Protein AF-A0A7C5ISY0-F1 (afdb_monomer_lite)

Secondary structure (DSSP, 8-state):
-PPPHHHHHHHHHHHSS-GGG--HHHHHHHHHHHHHHH-GGGTTT-S-HHHHHHHHHHHHHHHHHHHHHHHHHHHHHHHTTS---S-------B-EEEEEEEEEES-TTHHHHHHT-SSSEE-TT-EEEPTTSS-EEEE-S-EES---S--EEEEEEEEE-TTS-HHHHHHHHHHHHTTT-SEEEETTEEE-S-HHHHHHHHHHHHB-------

Structure (mmCIF, N/CA/C/O backbone):
data_AF-A0A7C5ISY0-F1
#
_entry.id   AF-A0A7C5ISY0-F1
#
loop_
_atom_site.group_PDB
_atom_site.id
_atom_site.type_symbol
_atom_site.label_atom_id
_atom_site.label_alt_id
_atom_site.label_comp_id
_atom_site.label_asym_id
_atom_site.label_entity_id
_atom_site.label_seq_id
_atom_site.pdbx_PDB_ins_code
_atom_site.Cartn_x
_atom_site.Cartn_y
_atom_site.Cartn_z
_atom_site.occupancy
_atom_site.B_iso_or_equiv
_atom_site.auth_seq_id
_atom_site.auth_comp_id
_atom_site.auth_asym_id
_atom_site.auth_atom_id
_atom_site.pdbx_PDB_model_num
ATOM 1 N N . MET A 1 1 ? 14.241 12.377 8.060 1.00 51.53 1 MET A N 1
ATOM 2 C CA . MET A 1 1 ? 14.014 12.706 9.479 1.00 51.53 1 MET A CA 1
ATOM 3 C C . MET A 1 1 ? 14.655 11.592 10.257 1.00 51.53 1 MET A C 1
ATOM 5 O O . MET A 1 1 ? 14.235 10.454 10.084 1.00 51.53 1 MET A O 1
ATOM 9 N N . ASP A 1 2 ? 15.687 11.911 11.021 1.00 67.75 2 ASP A N 1
ATOM 10 C CA . ASP A 1 2 ? 16.465 10.899 11.724 1.00 67.75 2 ASP A CA 1
ATOM 11 C C . ASP A 1 2 ? 15.819 10.604 13.081 1.00 67.75 2 ASP A C 1
ATOM 13 O O . ASP A 1 2 ? 15.299 11.508 13.740 1.00 67.75 2 ASP A O 1
ATOM 17 N N . ILE A 1 3 ? 15.806 9.327 13.463 1.00 78.19 3 ILE A N 1
ATOM 18 C CA . ILE A 1 3 ? 15.352 8.877 14.782 1.00 78.19 3 ILE A CA 1
ATOM 19 C C . ILE A 1 3 ? 16.440 9.228 15.801 1.00 78.19 3 ILE A C 1
ATOM 21 O O . ILE A 1 3 ? 17.604 8.863 15.617 1.00 78.19 3 ILE A O 1
ATOM 25 N N . ASN A 1 4 ? 16.073 9.920 16.880 1.00 83.88 4 ASN A N 1
ATOM 26 C CA . ASN A 1 4 ? 17.013 10.271 17.948 1.00 83.88 4 ASN A CA 1
ATOM 27 C C . ASN A 1 4 ? 17.174 9.125 18.979 1.00 83.88 4 ASN A C 1
ATOM 29 O O . ASN A 1 4 ? 16.451 8.133 18.943 1.00 83.88 4 ASN A O 1
ATOM 33 N N . LYS A 1 5 ? 18.128 9.234 19.917 1.00 82.31 5 LYS A N 1
ATOM 34 C CA . LYS A 1 5 ? 18.404 8.165 20.903 1.00 82.31 5 LYS A CA 1
ATOM 35 C C . LYS A 1 5 ? 17.215 7.841 21.817 1.00 82.31 5 LYS A C 1
ATOM 37 O O . LYS A 1 5 ? 16.993 6.670 22.102 1.00 82.31 5 LYS A O 1
ATOM 42 N N . GLU A 1 6 ? 16.467 8.854 22.240 1.00 82.75 6 GLU A N 1
ATOM 43 C CA . GLU A 1 6 ? 15.286 8.685 23.098 1.00 82.75 6 GLU A CA 1
ATOM 44 C C . GLU A 1 6 ? 14.179 7.924 22.357 1.00 82.75 6 GLU A C 1
ATOM 46 O O . GLU A 1 6 ? 13.558 7.020 22.904 1.00 82.75 6 GLU A O 1
ATOM 51 N N . GLU A 1 7 ? 14.004 8.209 21.069 1.00 81.38 7 GLU A N 1
ATOM 52 C CA . GLU A 1 7 ? 13.053 7.532 20.192 1.00 81.38 7 GLU A CA 1
ATOM 53 C C . GLU A 1 7 ? 13.456 6.078 19.905 1.00 81.38 7 GLU A C 1
ATOM 55 O O . GLU A 1 7 ? 12.586 5.219 19.803 1.00 81.38 7 GLU A O 1
ATOM 60 N N . ILE A 1 8 ? 14.755 5.757 19.816 1.00 81.81 8 ILE A N 1
ATOM 61 C CA . ILE A 1 8 ? 15.224 4.358 19.700 1.00 81.81 8 ILE A CA 1
ATOM 62 C C . ILE A 1 8 ? 14.843 3.557 20.947 1.00 81.81 8 ILE A C 1
ATOM 64 O O . ILE A 1 8 ? 14.421 2.402 20.842 1.00 81.81 8 ILE A O 1
ATOM 68 N N . GLU A 1 9 ? 15.012 4.154 22.123 1.00 83.81 9 GLU A N 1
ATOM 69 C CA . GLU A 1 9 ? 14.665 3.522 23.392 1.00 83.81 9 GLU A CA 1
ATOM 70 C C . GLU A 1 9 ? 13.147 3.365 23.527 1.00 83.81 9 GLU A C 1
ATOM 72 O O . GLU A 1 9 ? 12.671 2.280 23.859 1.00 83.81 9 GLU A O 1
ATOM 77 N N . GLU A 1 10 ? 12.384 4.379 23.118 1.00 83.31 10 GLU A N 1
ATOM 78 C CA . GLU A 1 10 ? 10.924 4.323 23.067 1.00 83.31 10 GLU A CA 1
ATOM 79 C C . GLU A 1 10 ? 10.412 3.246 22.090 1.00 83.31 10 GLU A C 1
ATOM 81 O O . GLU A 1 10 ? 9.453 2.532 22.393 1.00 83.31 10 GLU A O 1
ATOM 86 N N . VAL A 1 11 ? 11.086 3.036 20.949 1.00 82.88 11 VAL A N 1
ATOM 87 C CA . VAL A 1 11 ? 10.790 1.905 20.053 1.00 82.88 11 VAL A CA 1
ATOM 88 C C . VAL A 1 11 ? 11.034 0.572 20.764 1.00 82.88 11 VAL A C 1
ATOM 90 O O . VAL A 1 11 ? 10.202 -0.332 20.676 1.00 82.88 11 VAL A O 1
ATOM 93 N N . ARG A 1 12 ? 12.139 0.433 21.505 1.00 84.81 12 ARG A N 1
ATOM 94 C CA . ARG A 1 12 ? 12.422 -0.797 22.260 1.00 84.81 12 ARG A CA 1
ATOM 95 C C . ARG A 1 12 ? 11.343 -1.075 23.303 1.00 84.81 12 ARG A C 1
ATOM 97 O O . ARG A 1 12 ? 10.926 -2.221 23.443 1.00 84.81 12 ARG A O 1
ATOM 104 N N . GLU A 1 13 ? 10.885 -0.050 24.013 1.00 84.88 13 GLU A N 1
ATOM 105 C CA . GLU A 1 13 ? 9.853 -0.181 25.044 1.00 84.88 13 GLU A CA 1
ATOM 106 C C . GLU A 1 13 ? 8.476 -0.522 24.469 1.00 84.88 13 GLU A C 1
ATOM 108 O O . GLU A 1 13 ? 7.783 -1.398 24.989 1.00 84.88 13 GLU A O 1
ATOM 113 N N . LEU A 1 14 ? 8.071 0.150 23.390 1.00 81.88 14 LEU A N 1
ATOM 114 C CA . LEU A 1 14 ? 6.744 -0.029 22.803 1.00 81.88 14 LEU A CA 1
ATOM 115 C C . LEU A 1 14 ? 6.639 -1.314 21.980 1.00 81.88 14 LEU A C 1
ATOM 117 O O . LEU A 1 14 ? 5.626 -2.010 22.058 1.00 81.88 14 LEU A O 1
ATOM 121 N N . PHE A 1 15 ? 7.674 -1.634 21.204 1.00 79.69 15 PHE A N 1
ATOM 122 C CA . PHE A 1 15 ? 7.674 -2.744 20.248 1.00 79.69 15 PHE A CA 1
ATOM 123 C C . PHE A 1 15 ? 8.430 -3.977 20.770 1.00 79.69 15 PHE A C 1
ATOM 125 O O . PHE A 1 15 ? 8.430 -5.020 20.123 1.00 79.69 15 PHE A O 1
ATOM 132 N N . GLY A 1 16 ? 9.055 -3.893 21.950 1.00 79.25 16 GLY A N 1
ATOM 133 C CA . GLY A 1 16 ? 9.688 -5.023 22.641 1.00 79.25 16 GLY A CA 1
ATOM 134 C C . GLY A 1 16 ? 11.005 -5.505 22.025 1.00 79.25 16 GLY A C 1
ATOM 135 O O . GLY A 1 16 ? 11.539 -6.532 22.442 1.00 79.25 16 GLY A O 1
ATOM 136 N N . LYS A 1 17 ? 11.534 -4.791 21.027 1.00 81.38 17 LYS A N 1
ATOM 137 C CA . LYS A 1 17 ? 12.746 -5.153 20.285 1.00 81.38 17 LYS A CA 1
ATOM 138 C C . LYS A 1 17 ? 13.524 -3.911 19.873 1.00 81.38 17 LYS A C 1
ATOM 140 O O . LYS A 1 17 ? 12.960 -2.854 19.616 1.00 81.38 17 LYS A O 1
ATOM 145 N N . GLU A 1 18 ? 14.842 -4.051 19.787 1.00 82.69 18 GLU A N 1
ATOM 146 C CA . GLU A 1 18 ? 15.711 -2.971 19.321 1.00 82.69 18 GLU A CA 1
ATOM 147 C C . GLU A 1 18 ? 15.458 -2.665 17.840 1.00 82.69 18 GLU A C 1
ATOM 149 O O . GLU A 1 18 ? 15.358 -3.585 17.029 1.00 82.69 18 GLU A O 1
ATOM 154 N N . LEU A 1 19 ? 15.459 -1.379 17.470 1.00 79.19 19 LEU A N 1
ATOM 155 C CA . LEU A 1 19 ? 15.223 -0.913 16.095 1.00 79.19 19 LEU A CA 1
ATOM 156 C C . LEU A 1 19 ? 16.114 -1.611 15.046 1.00 79.19 19 LEU A C 1
ATOM 158 O O . LEU A 1 19 ? 15.700 -1.820 13.910 1.00 79.19 19 LEU A O 1
ATOM 162 N N . LYS A 1 20 ? 17.344 -1.996 15.415 1.00 76.69 20 LYS A N 1
ATOM 163 C CA . LYS A 1 20 ? 18.279 -2.706 14.522 1.00 76.69 20 LYS A CA 1
ATOM 164 C C . LYS A 1 20 ? 17.881 -4.158 14.216 1.00 76.69 20 LYS A C 1
ATOM 166 O O . LYS A 1 20 ? 18.298 -4.662 13.181 1.00 76.69 20 LYS A O 1
ATOM 171 N N . ASN A 1 21 ? 17.096 -4.788 15.091 1.00 76.50 21 ASN A N 1
ATOM 172 C CA . ASN A 1 21 ? 16.664 -6.189 15.007 1.00 76.50 21 ASN A CA 1
ATOM 173 C C . ASN A 1 21 ? 15.181 -6.313 14.622 1.00 76.50 21 ASN A C 1
ATOM 175 O O . ASN A 1 21 ? 14.604 -7.395 14.705 1.00 76.50 21 ASN A O 1
ATOM 179 N N . LEU A 1 22 ? 14.556 -5.188 14.284 1.00 77.56 22 LEU A N 1
ATOM 180 C CA . LEU A 1 22 ? 13.150 -5.092 13.950 1.00 77.56 22 LEU A CA 1
ATOM 181 C C . LEU A 1 22 ? 12.995 -5.284 12.439 1.00 77.56 22 LEU A C 1
ATOM 183 O O . LEU A 1 22 ? 13.547 -4.508 11.659 1.00 77.56 22 LEU A O 1
ATOM 187 N N . ASP A 1 23 ? 12.271 -6.323 12.034 1.00 74.75 23 ASP A N 1
ATOM 188 C CA . ASP A 1 23 ? 11.895 -6.518 10.633 1.00 74.75 23 ASP A CA 1
ATOM 189 C C . ASP A 1 23 ? 10.709 -5.599 10.271 1.00 74.75 23 ASP A C 1
ATOM 191 O O . ASP A 1 23 ? 9.824 -5.425 11.113 1.00 74.75 23 ASP A O 1
ATOM 195 N N . PRO A 1 24 ? 10.635 -5.018 9.057 1.00 72.06 24 PRO A N 1
ATOM 196 C CA . PRO A 1 24 ? 9.511 -4.165 8.658 1.00 72.06 24 PRO A CA 1
ATOM 197 C C . PRO A 1 24 ? 8.140 -4.850 8.771 1.00 72.06 24 PRO A C 1
ATOM 199 O O . PRO A 1 24 ? 7.174 -4.233 9.222 1.00 72.06 24 PRO A O 1
ATOM 202 N N . THR A 1 25 ? 8.060 -6.141 8.435 1.00 70.00 25 THR A N 1
ATOM 203 C CA . THR A 1 25 ? 6.820 -6.931 8.505 1.00 70.00 25 THR A CA 1
ATOM 204 C C . THR A 1 25 ? 6.389 -7.131 9.951 1.00 70.00 25 THR A C 1
ATOM 206 O O . THR A 1 25 ? 5.219 -6.968 10.299 1.00 70.00 25 THR A O 1
ATOM 209 N N . GLU A 1 26 ? 7.348 -7.478 10.809 1.00 74.12 26 GLU A N 1
ATOM 210 C CA . GLU A 1 26 ? 7.119 -7.659 12.240 1.00 74.12 26 GLU A CA 1
ATOM 211 C C . GLU A 1 26 ? 6.757 -6.331 12.917 1.00 74.12 26 GLU A C 1
ATOM 213 O O . GLU A 1 26 ? 5.844 -6.274 13.742 1.00 74.12 26 GLU A O 1
ATOM 218 N N . PHE A 1 27 ? 7.415 -5.242 12.520 1.00 82.62 27 PHE A N 1
ATOM 219 C CA . PHE A 1 27 ? 7.111 -3.899 12.990 1.00 82.62 27 PHE A CA 1
ATOM 220 C C . PHE A 1 27 ? 5.667 -3.503 12.678 1.00 82.62 27 PHE A C 1
ATOM 222 O O . PHE A 1 27 ? 4.972 -3.024 13.571 1.00 82.62 27 PHE A O 1
ATOM 229 N N . ASP A 1 28 ? 5.181 -3.735 11.457 1.00 75.88 28 ASP A N 1
ATOM 230 C CA . ASP A 1 28 ? 3.798 -3.403 11.102 1.00 75.88 28 ASP A CA 1
ATOM 231 C C . ASP A 1 28 ? 2.776 -4.228 11.899 1.00 75.88 28 ASP A C 1
ATOM 233 O O . ASP A 1 28 ? 1.728 -3.708 12.297 1.00 75.88 28 ASP A O 1
ATOM 237 N N . GLN A 1 29 ? 3.081 -5.495 12.194 1.00 76.88 29 GLN A N 1
ATOM 238 C CA . GLN A 1 29 ? 2.240 -6.333 13.054 1.00 76.88 29 GLN A CA 1
ATOM 239 C C . GLN A 1 29 ? 2.193 -5.805 14.494 1.00 76.88 29 GLN A C 1
ATOM 241 O O . GLN A 1 29 ? 1.110 -5.681 15.075 1.00 76.88 29 GLN A O 1
ATOM 246 N N . LEU A 1 30 ? 3.350 -5.447 15.056 1.00 81.19 30 LEU A N 1
ATOM 247 C CA . LEU A 1 30 ? 3.461 -4.879 16.400 1.00 81.19 30 LEU A CA 1
ATOM 248 C C . LEU A 1 30 ? 2.797 -3.499 16.486 1.00 81.19 30 LEU A C 1
ATOM 250 O O . LEU A 1 30 ? 2.046 -3.231 17.424 1.00 81.19 30 LEU A O 1
ATOM 254 N N . HIS A 1 31 ? 2.989 -2.652 15.475 1.00 83.56 31 HIS A N 1
ATOM 255 C CA . HIS A 1 31 ? 2.343 -1.348 15.375 1.00 83.56 31 HIS A CA 1
ATOM 256 C C . HIS A 1 31 ? 0.821 -1.485 15.370 1.00 83.56 31 HIS A C 1
ATOM 258 O O . HIS A 1 31 ? 0.132 -0.818 16.139 1.00 83.56 31 HIS A O 1
ATOM 264 N N . LYS A 1 32 ? 0.286 -2.424 14.586 1.00 76.69 32 LYS A N 1
ATOM 265 C CA . LYS A 1 32 ? -1.150 -2.716 14.548 1.00 76.69 32 LYS A CA 1
ATOM 266 C C . LYS A 1 32 ? -1.686 -3.193 15.901 1.00 76.69 32 LYS A C 1
ATOM 268 O O . LYS A 1 32 ? -2.770 -2.777 16.313 1.00 76.69 32 LYS A O 1
ATOM 273 N N . ALA A 1 33 ? -0.941 -4.041 16.609 1.00 79.44 33 ALA A N 1
ATOM 274 C CA . ALA A 1 33 ? -1.318 -4.484 17.950 1.00 79.44 33 ALA A CA 1
ATOM 275 C C . ALA A 1 33 ? -1.358 -3.309 18.946 1.00 79.44 33 ALA A C 1
ATOM 277 O O . ALA A 1 33 ? -2.287 -3.209 19.753 1.00 79.44 33 ALA A O 1
ATOM 278 N N . LEU A 1 34 ? -0.400 -2.382 18.854 1.00 82.31 34 LEU A N 1
ATOM 279 C CA . LEU A 1 34 ? -0.358 -1.167 19.671 1.00 82.31 34 LEU A CA 1
ATOM 280 C C . LEU A 1 34 ? -1.491 -0.196 19.329 1.00 82.31 34 LEU A C 1
ATOM 282 O O . LEU A 1 34 ? -2.166 0.272 20.245 1.00 82.31 34 LEU A O 1
ATOM 286 N N . GLN A 1 35 ? -1.769 0.042 18.045 1.00 77.94 35 GLN A N 1
ATOM 287 C CA . GLN A 1 35 ? -2.908 0.850 17.598 1.00 77.94 35 GLN A CA 1
ATOM 288 C C . GLN A 1 35 ? -4.216 0.304 18.162 1.00 77.94 35 GLN A C 1
ATOM 290 O O . GLN A 1 35 ? -5.007 1.046 18.734 1.00 77.94 35 GLN A O 1
ATOM 295 N N . GLN A 1 36 ? -4.434 -1.010 18.073 1.00 79.19 36 GLN A N 1
ATOM 296 C CA . GLN A 1 36 ? -5.621 -1.626 18.655 1.00 79.19 36 GLN A CA 1
ATOM 297 C C . GLN A 1 36 ? -5.640 -1.512 20.178 1.00 79.19 36 GLN A C 1
ATOM 299 O O . GLN A 1 36 ? -6.715 -1.359 20.751 1.00 79.19 36 GLN A O 1
ATOM 304 N N . LYS A 1 37 ? -4.499 -1.617 20.861 1.00 80.94 37 LYS A N 1
ATOM 305 C CA . LYS A 1 37 ? -4.423 -1.515 22.325 1.00 80.94 37 LYS A CA 1
ATOM 306 C C . LYS A 1 37 ? -4.728 -0.100 22.826 1.00 80.94 37 LYS A C 1
ATOM 308 O O . LYS A 1 37 ? -5.407 0.028 23.840 1.00 80.94 37 LYS A O 1
ATOM 313 N N . TYR A 1 38 ? -4.259 0.921 22.114 1.00 79.06 38 TYR A N 1
ATOM 314 C CA . TYR A 1 38 ? -4.304 2.322 22.540 1.00 79.06 38 TYR A CA 1
ATOM 315 C C . TYR A 1 38 ? -5.285 3.196 21.743 1.00 79.06 38 TYR A C 1
ATOM 317 O O . TYR A 1 38 ? -5.268 4.411 21.903 1.00 79.06 38 TYR A O 1
ATOM 325 N N . HIS A 1 39 ? -6.146 2.608 20.906 1.00 79.44 39 HIS A N 1
ATOM 326 C CA . HIS A 1 39 ? -7.119 3.368 20.118 1.00 79.44 39 HIS A CA 1
ATOM 327 C C . HIS A 1 39 ? -8.035 4.217 21.023 1.00 79.44 39 HIS A C 1
ATOM 329 O O . HIS A 1 39 ? -8.642 3.638 21.931 1.00 79.44 39 HIS A O 1
ATOM 335 N N . PRO A 1 40 ? -8.197 5.531 20.767 1.00 74.25 40 PRO A N 1
ATOM 336 C CA . PRO A 1 40 ? -9.005 6.428 21.599 1.00 74.25 40 PRO A CA 1
ATOM 337 C C . PRO A 1 40 ? -10.432 5.925 21.871 1.00 74.25 40 PRO A C 1
ATOM 339 O O . PRO A 1 40 ? -10.877 5.967 23.013 1.00 74.25 40 PRO A O 1
ATOM 342 N N . ASP A 1 41 ? -11.096 5.323 20.879 1.00 75.50 41 ASP A N 1
ATOM 343 C CA . ASP A 1 41 ? -12.443 4.731 21.003 1.00 75.50 41 ASP A CA 1
ATOM 344 C C . ASP A 1 41 ? -12.568 3.693 22.134 1.00 75.50 41 ASP A C 1
ATOM 346 O O . ASP A 1 41 ? -13.630 3.527 22.732 1.00 75.50 41 ASP A O 1
ATOM 350 N N . LYS A 1 42 ? -11.485 2.980 22.483 1.00 76.19 42 LYS A N 1
ATOM 351 C CA . LYS A 1 42 ? -11.507 2.030 23.614 1.00 76.19 42 LYS A CA 1
ATOM 352 C C . LYS A 1 42 ? -11.577 2.723 24.968 1.00 76.19 42 LYS A C 1
ATOM 354 O O . LYS A 1 42 ? -11.902 2.058 25.961 1.00 76.19 42 LYS A O 1
ATOM 359 N N . PHE A 1 43 ? -11.251 4.011 24.994 1.00 76.00 43 PHE A N 1
ATOM 360 C CA . PHE A 1 43 ? -11.192 4.834 26.185 1.00 76.00 43 PHE A CA 1
ATOM 361 C C . PHE A 1 43 ? -12.327 5.859 26.273 1.00 76.00 43 PHE A C 1
ATOM 363 O O . PHE A 1 43 ? -12.543 6.405 27.347 1.00 76.00 43 PHE A O 1
ATOM 370 N N . GLU A 1 44 ? -13.120 6.048 25.213 1.00 67.44 44 GLU A N 1
ATOM 371 C CA . GLU A 1 44 ? -14.320 6.904 25.237 1.00 67.44 44 GLU A CA 1
ATOM 372 C C . GLU A 1 44 ? -15.362 6.469 26.275 1.00 67.44 44 GLU A C 1
ATOM 374 O O . GLU A 1 44 ? -16.112 7.290 26.788 1.00 67.44 44 GLU A O 1
ATOM 379 N N . ARG A 1 45 ? -15.377 5.178 26.620 1.00 70.38 45 ARG A N 1
ATOM 380 C CA . ARG A 1 45 ? -16.244 4.589 27.651 1.00 70.38 45 ARG A CA 1
ATOM 381 C C . ARG A 1 45 ? -15.804 4.856 29.096 1.00 70.38 45 ARG A C 1
ATOM 383 O O . ARG A 1 45 ? -16.489 4.402 30.007 1.00 70.38 45 ARG A O 1
ATOM 390 N N . PHE A 1 46 ? -14.649 5.486 29.319 1.00 71.06 46 PHE A N 1
ATOM 391 C CA . PHE A 1 46 ? -14.237 5.912 30.656 1.00 71.06 46 PHE A CA 1
ATOM 392 C C . PHE A 1 46 ? -14.702 7.353 30.879 1.00 71.06 46 PHE A C 1
ATOM 394 O O . PHE A 1 46 ? -14.365 8.241 30.098 1.00 71.06 46 PHE A O 1
ATOM 401 N N . ASP A 1 47 ? -15.437 7.592 31.965 1.00 66.00 47 ASP A N 1
ATOM 402 C CA . ASP A 1 47 ? -15.914 8.936 32.325 1.00 66.00 47 ASP A CA 1
ATOM 403 C C . ASP A 1 47 ? -14.775 9.898 32.700 1.00 66.00 47 ASP A C 1
ATOM 405 O O . ASP A 1 47 ? 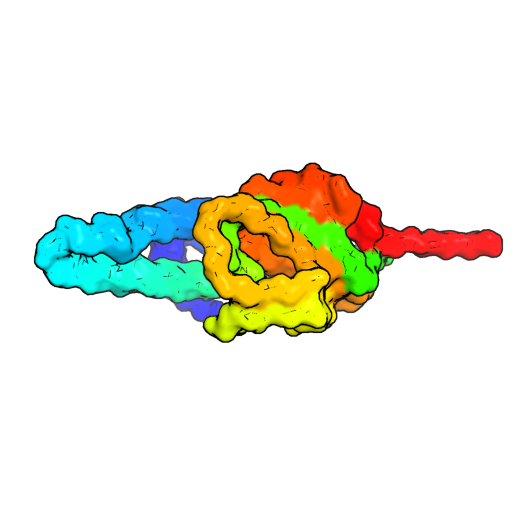-14.952 11.114 32.691 1.00 66.00 47 ASP A O 1
ATOM 409 N N . ASP A 1 48 ? -13.575 9.376 32.946 1.00 80.06 48 ASP A N 1
ATOM 410 C CA . ASP A 1 48 ? -12.384 10.152 33.268 1.00 80.06 48 ASP A CA 1
ATOM 411 C C . ASP A 1 48 ? -11.805 10.842 32.014 1.00 80.06 48 ASP A C 1
ATOM 413 O O . ASP A 1 48 ? -11.351 10.204 31.057 1.00 80.06 48 ASP A O 1
ATOM 417 N N . GLU A 1 49 ? -11.863 12.172 32.006 1.00 77.50 49 GLU A N 1
ATOM 418 C CA . GLU A 1 49 ? -11.338 13.030 30.940 1.00 77.50 49 GLU A CA 1
ATOM 419 C C . GLU A 1 49 ? -9.809 12.933 30.819 1.00 77.50 49 GLU A C 1
ATOM 421 O O . GLU A 1 49 ? -9.280 12.858 29.709 1.00 77.50 49 GLU A O 1
ATOM 426 N N . THR A 1 50 ? -9.096 12.811 31.943 1.00 80.12 50 THR A N 1
ATOM 427 C CA . THR A 1 50 ? -7.632 12.683 31.964 1.00 80.12 50 THR A CA 1
ATOM 428 C C . THR A 1 50 ? -7.185 11.380 31.302 1.00 80.12 50 THR A C 1
ATOM 430 O O . THR A 1 50 ? -6.234 11.366 30.519 1.00 80.12 50 THR A O 1
ATOM 433 N N . VAL A 1 51 ? -7.903 10.278 31.535 1.00 75.50 51 VAL A N 1
ATOM 434 C CA . VAL A 1 51 ? -7.610 8.984 30.891 1.00 75.50 51 VAL A CA 1
ATOM 435 C C . VAL A 1 51 ? -7.784 9.058 29.369 1.00 75.50 51 VAL A C 1
ATOM 437 O O . VAL A 1 51 ? -6.992 8.469 28.626 1.00 75.50 51 VAL A O 1
ATOM 440 N N . ARG A 1 52 ? -8.788 9.801 28.891 1.00 73.38 52 ARG A N 1
ATOM 441 C CA . ARG A 1 52 ? -9.052 9.992 27.456 1.00 73.38 52 ARG A CA 1
ATOM 442 C C . ARG A 1 52 ? -7.968 10.827 26.779 1.00 73.38 52 ARG A C 1
ATOM 444 O O . ARG A 1 52 ? -7.482 10.433 25.716 1.00 73.38 52 ARG A O 1
ATOM 451 N N . GLU A 1 53 ? -7.548 11.926 27.402 1.00 75.81 53 GLU A N 1
ATOM 452 C CA . GLU A 1 53 ? -6.452 12.756 26.889 1.00 75.81 53 GLU A CA 1
ATOM 453 C C . GLU A 1 53 ? -5.128 11.986 26.855 1.00 75.81 53 GLU A C 1
ATOM 455 O O . GLU A 1 53 ? -4.473 11.931 25.813 1.00 75.81 53 GLU A O 1
ATOM 460 N N . MET A 1 54 ? -4.788 11.270 27.931 1.00 78.06 54 MET A N 1
ATOM 461 C CA . MET A 1 54 ? -3.572 10.454 27.982 1.00 78.06 54 MET A CA 1
ATOM 462 C C . MET A 1 54 ? -3.546 9.349 26.917 1.00 78.06 54 MET A C 1
ATOM 464 O O . MET A 1 54 ? -2.496 9.075 26.330 1.00 78.06 54 MET A O 1
ATOM 468 N N . ALA A 1 55 ? -4.683 8.695 26.652 1.00 72.12 55 ALA A N 1
ATOM 469 C CA . ALA A 1 55 ? -4.778 7.673 25.612 1.00 72.12 55 ALA A CA 1
ATOM 470 C C . ALA A 1 55 ? -4.581 8.269 24.211 1.00 72.12 55 ALA A C 1
ATOM 472 O O . ALA A 1 55 ? -3.866 7.691 23.389 1.00 72.12 55 ALA A O 1
ATOM 473 N N . LYS A 1 56 ? -5.163 9.446 23.955 1.00 76.31 56 LYS A N 1
ATOM 474 C CA . LYS A 1 56 ? -5.019 10.178 22.693 1.00 76.31 56 LYS A CA 1
ATOM 475 C C . LYS A 1 56 ? -3.578 10.630 22.459 1.00 76.31 56 LYS A C 1
ATOM 477 O O . LYS A 1 56 ? -3.053 10.400 21.370 1.00 76.31 56 LYS A O 1
ATOM 482 N N . ASP A 1 57 ? -2.924 11.189 23.472 1.00 77.38 57 ASP A N 1
ATOM 483 C CA . ASP A 1 57 ? -1.521 11.608 23.391 1.00 77.38 57 ASP A CA 1
ATOM 484 C C . ASP A 1 57 ? -0.598 10.417 23.142 1.00 77.38 57 ASP A C 1
ATOM 486 O O . ASP A 1 57 ? 0.270 10.455 22.265 1.00 77.38 57 ASP A O 1
ATOM 490 N N . LYS A 1 58 ? -0.833 9.310 23.854 1.00 78.94 58 LYS A N 1
ATOM 491 C CA . LYS A 1 58 ? -0.072 8.075 23.666 1.00 78.94 58 LYS A CA 1
ATOM 492 C C . LYS A 1 58 ? -0.268 7.493 22.267 1.00 78.94 58 LYS A C 1
ATOM 494 O O . LYS A 1 58 ? 0.705 7.070 21.648 1.00 78.94 58 LYS A O 1
ATOM 499 N N . PHE A 1 59 ? -1.492 7.515 21.745 1.00 77.50 59 PHE A N 1
ATOM 500 C CA . PHE A 1 59 ? -1.792 7.081 20.383 1.00 77.50 59 PHE A CA 1
ATOM 501 C C . PHE A 1 59 ? -1.079 7.952 19.339 1.00 77.50 59 PHE A C 1
ATOM 503 O O . PHE A 1 59 ? -0.382 7.429 18.475 1.00 77.50 59 PHE A O 1
ATOM 510 N N . GLN A 1 60 ? -1.166 9.280 19.454 1.00 74.44 60 GLN A N 1
ATOM 511 C CA . GLN A 1 60 ? -0.473 10.200 18.543 1.00 74.44 60 GLN A CA 1
ATOM 512 C C . GLN A 1 60 ? 1.048 10.031 18.581 1.00 74.44 60 GLN A C 1
ATOM 514 O O . GLN A 1 60 ? 1.713 10.153 17.551 1.00 74.44 60 GLN A O 1
ATOM 519 N N . ARG A 1 61 ? 1.606 9.750 19.761 1.00 79.50 61 ARG A N 1
ATOM 520 C CA . ARG A 1 61 ? 3.036 9.498 19.933 1.00 79.50 61 ARG A CA 1
ATOM 521 C C . ARG A 1 61 ? 3.468 8.200 19.246 1.00 79.50 61 ARG A C 1
ATOM 523 O O . ARG A 1 61 ? 4.463 8.219 18.526 1.00 79.50 61 ARG A O 1
ATOM 530 N N . ILE A 1 62 ? 2.677 7.129 19.370 1.00 79.50 62 ILE A N 1
ATOM 531 C CA . ILE A 1 62 ? 2.888 5.863 18.646 1.00 79.50 62 ILE A CA 1
ATOM 532 C C . ILE A 1 62 ? 2.864 6.092 17.128 1.00 79.50 62 ILE A C 1
ATOM 534 O O . ILE A 1 62 ? 3.780 5.643 16.445 1.00 79.50 62 ILE A O 1
ATOM 538 N N . GLU A 1 63 ? 1.887 6.841 16.605 1.00 79.38 63 GLU A N 1
ATOM 539 C CA . GLU A 1 63 ? 1.785 7.124 15.164 1.00 79.38 63 GLU A CA 1
ATOM 540 C C . GLU A 1 63 ? 2.991 7.916 14.636 1.00 79.38 63 GLU A C 1
ATOM 542 O O . GLU A 1 63 ? 3.583 7.548 13.619 1.00 79.38 63 GLU A O 1
ATOM 547 N N . LYS A 1 64 ? 3.395 8.984 15.341 1.00 79.88 64 LYS A N 1
ATOM 548 C CA . LYS A 1 64 ? 4.562 9.801 14.960 1.00 79.88 64 LYS A CA 1
ATOM 549 C C . LYS A 1 64 ? 5.849 8.981 14.969 1.00 79.88 64 LYS A C 1
ATOM 551 O O . LYS A 1 64 ? 6.668 9.096 14.056 1.00 79.88 64 LYS A O 1
ATOM 556 N N . LEU A 1 65 ? 6.031 8.151 15.993 1.00 81.50 65 LEU A N 1
ATOM 557 C CA . LEU A 1 65 ? 7.191 7.275 16.093 1.00 81.50 65 LEU A CA 1
ATOM 558 C C . LEU A 1 65 ? 7.174 6.228 14.975 1.00 81.50 65 LEU A C 1
ATOM 560 O O . LEU A 1 65 ? 8.202 5.973 14.348 1.00 81.50 65 LEU A O 1
ATOM 564 N N . ALA A 1 66 ? 6.002 5.681 14.653 1.00 77.56 66 ALA A N 1
ATOM 565 C CA . ALA A 1 66 ? 5.859 4.704 13.590 1.00 77.56 66 ALA A CA 1
ATOM 566 C C . ALA A 1 66 ? 6.151 5.276 12.200 1.00 77.56 66 ALA A C 1
ATOM 568 O O . ALA A 1 66 ? 6.786 4.610 11.381 1.00 77.56 66 ALA A O 1
ATOM 569 N N . GLU A 1 67 ? 5.760 6.521 11.936 1.00 75.06 67 GLU A N 1
ATOM 570 C CA . GLU A 1 67 ? 6.110 7.227 10.702 1.00 75.06 67 GLU A CA 1
ATOM 571 C C . GLU A 1 67 ? 7.632 7.388 10.545 1.00 75.06 67 GLU A C 1
ATOM 573 O O . GLU A 1 67 ? 8.186 7.152 9.463 1.00 75.06 67 GLU A O 1
ATOM 578 N N . LYS A 1 68 ? 8.333 7.714 11.637 1.00 80.31 68 LYS A N 1
ATOM 579 C CA . LYS A 1 68 ? 9.799 7.800 11.652 1.00 80.31 68 LYS A CA 1
ATOM 580 C C . LYS A 1 68 ? 10.460 6.437 11.454 1.00 80.31 68 LYS A C 1
ATOM 582 O O . LYS A 1 68 ? 11.401 6.334 10.670 1.00 80.31 68 LYS A O 1
ATOM 587 N N . VAL A 1 69 ? 9.952 5.385 12.098 1.00 80.50 69 VAL A N 1
ATOM 588 C CA . VAL A 1 69 ? 10.478 4.015 11.952 1.00 80.50 69 VAL A CA 1
ATOM 589 C C . VAL A 1 69 ? 10.292 3.500 10.525 1.00 80.50 69 VAL A C 1
ATOM 591 O O . VAL A 1 69 ? 11.242 2.995 9.927 1.00 80.50 69 VAL A O 1
ATOM 594 N N . ARG A 1 70 ? 9.123 3.729 9.918 1.00 77.50 70 ARG A N 1
ATOM 595 C CA . ARG A 1 70 ? 8.877 3.433 8.495 1.00 77.50 70 ARG A CA 1
ATOM 596 C C . ARG A 1 70 ? 9.802 4.225 7.578 1.00 77.50 70 ARG A C 1
ATOM 598 O O . ARG A 1 70 ? 10.341 3.676 6.620 1.00 77.50 70 ARG A O 1
ATOM 605 N N . SER A 1 71 ? 10.043 5.497 7.892 1.00 77.94 71 SER A N 1
ATOM 606 C CA . SER A 1 71 ? 10.998 6.326 7.149 1.00 77.94 71 SER A CA 1
ATOM 607 C C . SER A 1 71 ? 12.430 5.793 7.251 1.00 77.94 71 SER A C 1
ATOM 609 O O . SER A 1 71 ? 13.136 5.771 6.245 1.00 77.94 71 SER A O 1
ATOM 611 N N . HIS A 1 72 ? 12.837 5.307 8.426 1.00 76.94 72 HIS A N 1
ATOM 612 C CA . HIS A 1 72 ? 14.139 4.683 8.657 1.00 76.94 72 HIS A CA 1
ATOM 613 C C . HIS A 1 72 ? 14.287 3.352 7.898 1.00 76.94 72 HIS A C 1
ATOM 615 O O . HIS A 1 72 ? 15.319 3.125 7.266 1.00 76.94 72 HIS A O 1
ATOM 621 N N . PHE A 1 73 ? 13.256 2.498 7.868 1.00 72.88 73 PHE A N 1
ATOM 622 C CA . PHE A 1 73 ? 13.259 1.304 7.010 1.00 72.88 73 PHE A CA 1
ATOM 623 C C . PHE A 1 73 ? 13.333 1.663 5.525 1.00 72.88 73 PHE A C 1
ATOM 625 O O . PHE A 1 73 ? 14.126 1.075 4.792 1.00 72.88 73 PHE A O 1
ATOM 632 N N . GLY A 1 74 ? 12.590 2.686 5.097 1.00 58.59 74 GLY A N 1
ATOM 633 C CA . GLY A 1 74 ? 12.640 3.196 3.731 1.00 58.59 74 GLY A CA 1
ATOM 634 C C . GLY A 1 74 ? 13.993 3.806 3.346 1.00 58.59 74 GLY A C 1
ATOM 635 O O . GLY A 1 74 ? 14.360 3.749 2.181 1.00 58.59 74 GLY A O 1
ATOM 636 N N . GLN A 1 75 ? 14.752 4.373 4.290 1.00 55.91 75 GLN A N 1
ATOM 637 C CA . GLN A 1 75 ? 16.123 4.849 4.055 1.00 55.91 75 GLN A CA 1
ATOM 638 C C . GLN A 1 75 ? 17.143 3.702 4.060 1.00 55.91 75 GLN A C 1
ATOM 640 O O . GLN A 1 75 ? 18.022 3.672 3.202 1.00 55.91 75 GLN A O 1
ATOM 645 N N . LYS A 1 76 ? 16.998 2.705 4.945 1.00 50.88 76 LYS A N 1
ATOM 646 C CA . LYS A 1 76 ? 17.808 1.474 4.900 1.00 50.88 76 LYS A CA 1
ATOM 647 C C . LYS A 1 76 ? 17.601 0.695 3.602 1.00 50.88 76 LYS A C 1
ATOM 649 O O . LYS A 1 76 ? 18.568 0.173 3.067 1.00 50.88 76 LYS A O 1
ATOM 654 N N . ALA A 1 77 ? 16.386 0.673 3.060 1.00 46.84 77 ALA A N 1
ATOM 655 C CA . ALA A 1 77 ? 16.096 0.104 1.745 1.00 46.84 77 ALA A CA 1
ATOM 656 C C . ALA A 1 77 ? 16.668 0.929 0.575 1.00 46.84 77 ALA A C 1
ATOM 658 O O . ALA A 1 77 ? 16.666 0.455 -0.548 1.00 46.84 77 ALA A O 1
ATOM 659 N N . VAL A 1 78 ? 17.175 2.143 0.804 1.00 42.94 78 VAL A N 1
ATOM 660 C CA . VAL A 1 78 ? 17.917 2.915 -0.209 1.00 42.94 78 VAL A CA 1
ATOM 661 C C . VAL A 1 78 ? 19.427 2.730 -0.020 1.00 42.94 78 VAL A C 1
ATOM 663 O O . VAL A 1 78 ? 20.148 2.568 -0.998 1.00 42.94 78 VAL A O 1
ATOM 666 N N . SER A 1 79 ? 19.916 2.657 1.223 1.00 39.16 79 SER A N 1
ATOM 667 C CA . SER A 1 79 ? 21.344 2.443 1.514 1.00 39.16 79 SER A CA 1
ATOM 668 C C . SER A 1 79 ? 21.810 0.985 1.403 1.00 39.16 79 SER A C 1
ATOM 670 O O . SER A 1 79 ? 22.972 0.763 1.093 1.00 39.16 79 SER A O 1
ATOM 672 N N . ALA A 1 80 ? 20.939 -0.014 1.587 1.00 41.09 80 ALA A N 1
ATOM 673 C CA . ALA A 1 80 ? 21.270 -1.430 1.362 1.00 41.09 80 ALA A CA 1
ATOM 674 C C . ALA A 1 80 ? 21.348 -1.807 -0.131 1.00 41.09 80 ALA A C 1
ATOM 676 O O . ALA A 1 80 ? 21.849 -2.873 -0.468 1.00 41.09 80 ALA A O 1
ATOM 677 N N . TYR A 1 81 ? 20.874 -0.927 -1.017 1.00 41.00 81 TYR A N 1
ATOM 678 C CA . TYR A 1 81 ? 20.947 -1.079 -2.474 1.00 41.00 81 TYR A CA 1
ATOM 679 C C . TYR A 1 81 ? 21.982 -0.131 -3.102 1.00 41.00 81 TYR A C 1
ATOM 681 O O . TYR A 1 81 ? 22.074 -0.033 -4.322 1.00 41.00 81 TYR A O 1
ATOM 689 N N . GLY A 1 82 ? 22.766 0.564 -2.269 1.00 35.81 82 GLY A N 1
ATOM 690 C CA . GLY A 1 82 ? 23.828 1.476 -2.692 1.00 35.81 82 GLY A CA 1
ATOM 691 C C . GLY A 1 82 ? 25.203 0.828 -2.861 1.00 35.81 82 GLY A C 1
ATOM 692 O O . GLY A 1 82 ? 26.148 1.554 -3.144 1.00 35.81 82 GLY A O 1
ATOM 693 N N . ASP A 1 83 ? 25.334 -0.490 -2.683 1.00 39.09 83 ASP A N 1
ATOM 694 C CA . ASP A 1 83 ? 26.629 -1.175 -2.797 1.00 39.09 83 ASP A CA 1
ATOM 695 C C . ASP A 1 83 ? 26.488 -2.629 -3.290 1.00 39.09 83 ASP A C 1
ATOM 697 O O . ASP A 1 83 ? 26.918 -3.586 -2.650 1.00 39.09 83 ASP A O 1
ATOM 701 N N . GLN A 1 84 ? 25.825 -2.815 -4.436 1.00 38.38 84 GLN A N 1
ATOM 702 C CA . GLN A 1 84 ? 26.002 -4.031 -5.234 1.00 38.38 84 GLN A CA 1
ATOM 703 C C . GLN A 1 84 ? 26.955 -3.720 -6.383 1.00 38.38 84 GLN A C 1
ATOM 705 O O . GLN A 1 84 ? 26.542 -3.315 -7.469 1.00 38.38 84 GLN A O 1
ATOM 710 N N . SER A 1 85 ? 28.245 -3.883 -6.098 1.00 37.47 85 SER A N 1
ATOM 711 C CA . SER A 1 85 ? 29.273 -4.018 -7.116 1.00 37.47 85 SER A CA 1
ATOM 712 C C . SER A 1 85 ? 29.108 -5.343 -7.863 1.00 37.47 85 SER A C 1
ATOM 714 O O . SER A 1 85 ? 28.846 -6.390 -7.276 1.00 37.47 85 SER A O 1
ATOM 716 N N . ASP A 1 86 ? 29.202 -5.209 -9.183 1.00 41.78 86 ASP A N 1
ATOM 717 C CA . ASP A 1 86 ? 29.676 -6.144 -10.197 1.00 41.78 86 ASP A CA 1
ATOM 718 C C . ASP A 1 86 ? 29.553 -7.655 -9.933 1.00 41.78 86 ASP A C 1
ATOM 720 O O . ASP A 1 86 ? 30.256 -8.227 -9.104 1.00 41.78 86 ASP A O 1
ATOM 724 N N . LEU A 1 87 ? 28.796 -8.290 -10.843 1.00 40.88 87 LEU A N 1
ATOM 725 C CA . LEU A 1 87 ? 28.718 -9.719 -11.197 1.00 40.88 87 LEU A CA 1
ATOM 726 C C . LEU A 1 87 ? 27.426 -10.423 -10.729 1.00 40.88 87 LEU A C 1
ATOM 728 O O . LEU A 1 87 ? 27.168 -10.607 -9.550 1.00 40.88 87 LEU A O 1
ATOM 732 N N . GLU A 1 88 ? 26.660 -10.886 -11.727 1.00 43.28 88 GLU A N 1
ATOM 733 C CA . GLU A 1 88 ? 25.497 -11.794 -11.656 1.00 43.28 88 GLU A CA 1
ATOM 734 C C . GLU A 1 88 ? 24.090 -11.193 -11.476 1.00 43.28 88 GLU A C 1
ATOM 736 O O . GLU A 1 88 ? 23.444 -11.300 -10.434 1.00 43.28 88 GLU A O 1
ATOM 741 N N . LYS A 1 89 ? 23.535 -10.703 -12.589 1.00 42.97 89 LYS A N 1
ATOM 742 C CA . LYS A 1 89 ? 22.322 -11.242 -13.245 1.00 42.97 89 LYS A CA 1
ATOM 743 C C . LYS A 1 89 ? 22.035 -10.365 -14.455 1.00 42.97 89 LYS A C 1
ATOM 745 O O . LYS A 1 89 ? 22.095 -9.146 -14.341 1.00 42.97 89 LYS A O 1
ATOM 750 N N . GLU A 1 90 ? 21.717 -10.964 -15.602 1.00 47.28 90 GLU A N 1
ATOM 751 C CA . GLU A 1 90 ? 21.040 -10.251 -16.693 1.00 47.28 90 GLU A CA 1
ATOM 752 C C . GLU A 1 90 ? 19.978 -9.353 -16.062 1.00 47.28 90 GLU A C 1
ATOM 754 O O . GLU A 1 90 ? 19.086 -9.870 -15.386 1.00 47.28 90 GLU A O 1
ATOM 759 N N . ALA A 1 91 ? 20.151 -8.031 -16.151 1.00 58.16 91 ALA A N 1
ATOM 760 C CA . ALA A 1 91 ? 19.357 -7.089 -15.376 1.00 58.16 91 ALA A CA 1
ATOM 761 C C . ALA A 1 91 ? 17.896 -7.261 -15.783 1.00 58.16 91 ALA A C 1
ATOM 763 O O . ALA A 1 91 ? 17.466 -6.761 -16.822 1.00 58.16 91 ALA A O 1
ATOM 764 N N . VAL A 1 92 ? 17.151 -8.047 -15.004 1.00 67.69 92 VAL A N 1
ATOM 765 C CA . VAL A 1 92 ? 15.750 -8.318 -15.269 1.00 67.69 92 VAL A CA 1
ATOM 766 C C . VAL A 1 92 ? 15.038 -6.997 -15.072 1.00 67.69 92 VAL A C 1
ATOM 768 O O . VAL A 1 92 ? 14.864 -6.535 -13.948 1.00 67.69 92 VAL A O 1
ATOM 771 N N . ARG A 1 93 ? 14.680 -6.367 -16.186 1.00 82.62 93 ARG A N 1
ATOM 772 C CA . ARG A 1 93 ? 13.955 -5.107 -16.178 1.00 82.62 93 ARG A CA 1
ATOM 773 C C . ARG A 1 93 ? 12.473 -5.393 -16.059 1.00 82.62 93 ARG A C 1
ATOM 775 O O . ARG A 1 93 ? 11.975 -6.389 -16.595 1.00 82.62 93 ARG A O 1
ATOM 782 N N . TYR A 1 94 ? 11.773 -4.505 -15.372 1.00 86.88 94 TYR A N 1
ATOM 783 C CA . TYR A 1 94 ? 10.341 -4.627 -15.197 1.00 86.88 94 TYR A CA 1
ATOM 784 C C . TYR A 1 94 ? 9.620 -3.401 -15.726 1.00 86.88 94 TYR A C 1
ATOM 786 O O . TYR A 1 94 ? 10.049 -2.276 -15.500 1.00 86.88 94 TYR A O 1
ATOM 794 N N . ARG A 1 95 ? 8.512 -3.629 -16.421 1.00 90.81 95 ARG A N 1
ATOM 795 C CA . ARG A 1 95 ? 7.629 -2.576 -16.912 1.00 90.81 95 ARG A CA 1
ATOM 796 C C . ARG A 1 95 ? 6.221 -3.127 -17.036 1.00 90.81 95 ARG A C 1
ATOM 798 O O . ARG A 1 95 ? 6.037 -4.274 -17.441 1.00 90.81 95 ARG A O 1
ATOM 805 N N . PHE A 1 96 ? 5.234 -2.295 -16.737 1.00 92.50 96 PHE A N 1
ATOM 806 C CA . PHE A 1 96 ? 3.844 -2.604 -17.030 1.00 92.50 96 PHE A CA 1
ATOM 807 C C . PHE A 1 96 ? 3.075 -1.306 -17.249 1.00 92.50 96 PHE A C 1
ATOM 809 O O . PHE A 1 96 ? 3.186 -0.400 -16.431 1.00 92.50 96 PHE A O 1
ATOM 816 N N . ASP A 1 97 ? 2.315 -1.200 -18.338 1.00 87.88 97 ASP A N 1
ATOM 817 C CA . ASP A 1 97 ? 1.671 0.069 -18.694 1.00 87.88 97 ASP A CA 1
ATOM 818 C C . ASP A 1 97 ? 0.266 0.217 -18.082 1.00 87.88 97 ASP A C 1
ATOM 820 O O . ASP A 1 97 ? -0.095 1.333 -17.747 1.00 87.88 97 ASP A O 1
ATOM 824 N N . ASP A 1 98 ? -0.481 -0.866 -17.827 1.00 91.75 98 ASP A N 1
ATOM 825 C CA . ASP A 1 98 ? -1.805 -0.826 -17.169 1.00 91.75 98 ASP A CA 1
ATOM 826 C 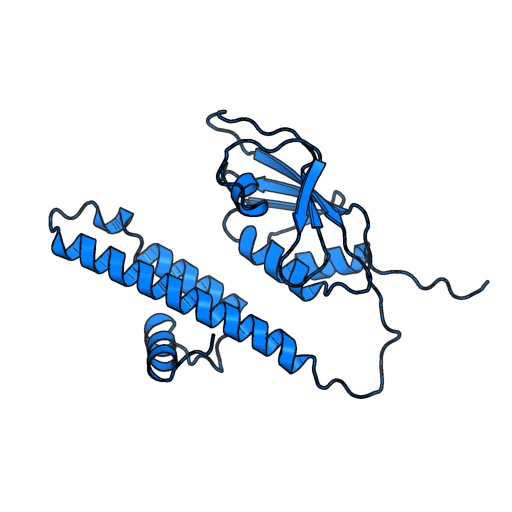C . ASP A 1 98 ? -2.140 -2.146 -16.447 1.00 91.75 98 ASP A C 1
ATOM 828 O O . ASP A 1 98 ? -3.016 -2.910 -16.854 1.00 91.75 98 ASP A O 1
ATOM 832 N N . MET A 1 99 ? -1.424 -2.459 -15.366 1.00 94.75 99 MET A N 1
ATOM 833 C CA . MET A 1 99 ? -1.648 -3.694 -14.612 1.00 94.75 99 MET A CA 1
ATOM 834 C C . MET A 1 99 ? -2.956 -3.598 -13.844 1.00 94.75 99 MET A C 1
ATOM 836 O O . MET A 1 99 ? -3.078 -2.804 -12.912 1.00 94.75 99 MET A O 1
ATOM 840 N N . LYS A 1 100 ? -3.931 -4.430 -14.198 1.00 95.44 100 LYS A N 1
ATOM 841 C CA . LYS A 1 100 ? -5.237 -4.438 -13.556 1.00 95.44 100 LYS A CA 1
ATOM 842 C C . LYS A 1 100 ? -5.133 -5.030 -12.156 1.00 95.44 100 LYS A C 1
ATOM 844 O O . LYS A 1 100 ? -4.781 -6.201 -11.973 1.00 95.44 100 LYS A O 1
ATOM 849 N N . ILE A 1 101 ? -5.520 -4.227 -11.173 1.00 95.62 101 ILE A N 1
ATOM 850 C CA . ILE A 1 101 ? -5.609 -4.609 -9.770 1.00 95.62 101 ILE A CA 1
ATOM 851 C C . ILE A 1 101 ? -7.045 -4.381 -9.298 1.00 95.62 101 ILE A C 1
ATOM 853 O O . ILE A 1 101 ? -7.593 -3.283 -9.399 1.00 95.62 101 ILE A O 1
ATOM 857 N N . GLU A 1 102 ? -7.661 -5.428 -8.758 1.00 94.31 102 GLU A N 1
ATOM 858 C CA . GLU A 1 102 ? -8.971 -5.364 -8.117 1.00 94.31 102 GLU A CA 1
ATOM 859 C C . GLU A 1 102 ? -8.811 -5.637 -6.622 1.00 94.31 102 GLU A C 1
ATOM 861 O O . GLU A 1 102 ? -8.267 -6.661 -6.205 1.00 94.31 102 GLU A O 1
ATOM 866 N N . ILE A 1 103 ? -9.276 -4.697 -5.807 1.00 93.44 103 ILE A N 1
ATOM 867 C CA . ILE A 1 103 ? -9.139 -4.712 -4.355 1.00 93.44 103 ILE A CA 1
ATOM 868 C C . ILE A 1 103 ? -10.521 -4.941 -3.771 1.00 93.44 103 ILE A C 1
ATOM 870 O O . ILE A 1 103 ? -11.399 -4.084 -3.865 1.00 93.44 103 ILE A O 1
ATOM 874 N N . VAL A 1 104 ? -10.706 -6.098 -3.153 1.00 90.00 104 VAL A N 1
ATOM 875 C CA . VAL A 1 104 ? -11.949 -6.462 -2.479 1.00 90.00 104 VAL A CA 1
ATOM 876 C C . VAL A 1 104 ? -11.849 -5.998 -1.033 1.00 90.00 104 VAL A C 1
ATOM 878 O O . VAL A 1 104 ? -10.924 -6.392 -0.324 1.00 90.00 104 VAL A O 1
ATOM 881 N N . THR A 1 105 ? -12.769 -5.148 -0.587 1.00 88.94 105 THR A N 1
ATOM 882 C CA . THR A 1 105 ? -12.714 -4.549 0.751 1.00 88.94 105 THR A CA 1
ATOM 883 C C . THR A 1 105 ? -14.099 -4.238 1.314 1.00 88.94 105 THR A C 1
ATOM 885 O O . THR A 1 105 ? -15.031 -3.890 0.589 1.00 88.94 105 THR A O 1
ATOM 888 N N . LYS A 1 106 ? -14.235 -4.307 2.639 1.00 84.94 106 LYS A N 1
ATOM 889 C CA . LYS A 1 106 ? -15.363 -3.725 3.391 1.00 84.94 106 LYS A CA 1
ATOM 890 C C . LYS A 1 106 ? -15.127 -2.266 3.802 1.00 84.94 106 LYS A C 1
ATOM 892 O O . LYS A 1 106 ? -16.052 -1.602 4.271 1.00 84.94 106 LYS A O 1
ATOM 897 N N . ASN A 1 107 ? -13.903 -1.760 3.649 1.00 86.00 107 ASN A N 1
ATOM 898 C CA . ASN A 1 107 ? -13.535 -0.388 3.967 1.00 86.00 107 ASN A CA 1
ATOM 899 C C . ASN A 1 107 ? -13.843 0.539 2.783 1.00 86.00 107 ASN A C 1
ATOM 901 O O . ASN A 1 107 ? -13.071 0.655 1.831 1.00 86.00 107 ASN A O 1
ATOM 905 N N . LYS A 1 108 ? -14.957 1.262 2.895 1.00 80.75 108 LYS A N 1
ATOM 906 C CA . LYS A 1 108 ? -15.439 2.194 1.868 1.00 80.75 108 LYS A CA 1
ATOM 907 C C . LYS A 1 108 ? -14.480 3.344 1.578 1.00 80.75 108 LYS A C 1
ATOM 909 O O . LYS A 1 108 ? -14.519 3.898 0.482 1.00 80.75 108 LYS A O 1
ATOM 914 N N . ASP A 1 109 ? -13.633 3.708 2.533 1.00 84.12 109 ASP A N 1
ATOM 915 C CA . ASP A 1 109 ? -12.738 4.854 2.389 1.00 84.12 109 ASP A CA 1
ATOM 916 C C . ASP A 1 109 ? -11.383 4.470 1.787 1.00 84.12 109 ASP A C 1
ATOM 918 O O . ASP A 1 109 ? -10.569 5.345 1.496 1.00 84.12 109 ASP A O 1
ATOM 922 N N . LEU A 1 110 ? -11.127 3.175 1.556 1.00 87.56 110 LEU A N 1
ATOM 923 C CA . LEU A 1 110 ? -9.837 2.705 1.051 1.00 87.56 110 LEU A CA 1
ATOM 924 C C . LEU A 1 110 ? -9.475 3.339 -0.301 1.00 87.56 110 LEU A C 1
ATOM 926 O O . LEU A 1 1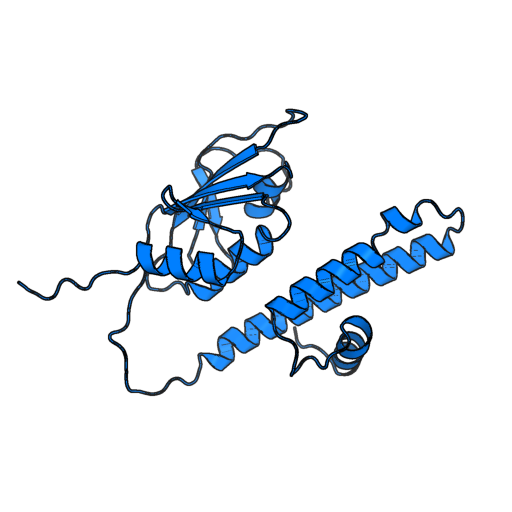10 ? -8.334 3.749 -0.485 1.00 87.56 110 LEU A O 1
ATOM 930 N N . LYS A 1 111 ? -10.441 3.514 -1.210 1.00 86.50 111 LYS A N 1
ATOM 931 C CA . LYS A 1 111 ? -10.222 4.206 -2.493 1.00 86.50 111 LYS A CA 1
ATOM 932 C C . LYS A 1 111 ? -9.712 5.638 -2.306 1.00 86.50 111 LYS A C 1
ATOM 934 O O . LYS A 1 111 ? -8.715 6.008 -2.904 1.00 86.50 111 LYS A O 1
ATOM 939 N N . TYR A 1 112 ? -10.303 6.416 -1.405 1.00 84.62 112 TYR A N 1
ATOM 940 C CA . TYR A 1 112 ? -9.868 7.793 -1.149 1.00 84.62 112 TYR A CA 1
ATOM 941 C C . TYR A 1 112 ? -8.485 7.832 -0.484 1.00 84.62 112 TYR A C 1
ATOM 943 O O . TYR A 1 112 ? -7.642 8.656 -0.831 1.00 84.62 112 TYR A O 1
ATOM 951 N N . LYS A 1 113 ? -8.196 6.868 0.402 1.00 85.31 113 LYS A N 1
ATOM 952 C CA . LYS A 1 113 ? -6.868 6.711 1.019 1.00 85.31 113 LYS A CA 1
ATOM 953 C C . LYS A 1 113 ? -5.774 6.338 0.015 1.00 85.31 113 LYS A C 1
ATOM 955 O O . LYS A 1 113 ? -4.627 6.723 0.227 1.00 85.31 113 LYS A O 1
ATOM 960 N N . LEU A 1 114 ? -6.108 5.584 -1.035 1.00 88.12 114 LEU A N 1
ATOM 961 C CA . LEU A 1 114 ? -5.168 5.222 -2.101 1.00 88.12 114 LEU A CA 1
ATOM 962 C C . LEU A 1 114 ? -4.796 6.431 -2.964 1.00 88.12 114 LEU A C 1
ATOM 964 O O . LEU A 1 114 ? -3.632 6.573 -3.318 1.00 88.12 114 LEU A O 1
ATOM 968 N N . PHE A 1 115 ? -5.761 7.308 -3.250 1.00 86.25 115 PHE A N 1
ATOM 969 C CA . PHE A 1 115 ? -5.573 8.473 -4.124 1.00 86.25 115 PHE A CA 1
ATOM 970 C C . PHE A 1 115 ? -5.265 9.779 -3.370 1.00 86.25 115 PHE A C 1
ATOM 972 O O . PHE A 1 115 ? -5.093 10.822 -3.992 1.00 86.25 115 PHE A O 1
ATOM 979 N N . GLY A 1 116 ? -5.185 9.749 -2.034 1.00 73.44 116 GLY A N 1
ATOM 980 C CA . GLY A 1 116 ? -4.883 10.929 -1.214 1.00 73.44 116 GLY A CA 1
ATOM 981 C C . GLY A 1 116 ? -5.956 12.024 -1.273 1.00 73.44 116 GLY A C 1
ATOM 982 O O . GLY A 1 116 ? -5.691 13.163 -0.891 1.00 73.44 116 GLY A O 1
ATOM 983 N N . THR A 1 117 ? -7.159 11.704 -1.752 1.00 62.34 117 THR A N 1
ATOM 984 C CA . THR A 1 117 ? -8.247 12.666 -1.916 1.00 62.34 117 THR A CA 1
ATOM 985 C C . THR A 1 117 ? -9.087 12.748 -0.643 1.00 62.34 117 THR A C 1
ATOM 987 O O . THR A 1 117 ? -9.701 11.780 -0.205 1.00 62.34 117 THR A O 1
ATOM 990 N N . TYR A 1 118 ? -9.139 13.934 -0.030 1.00 53.19 118 TYR A N 1
ATOM 991 C CA . TYR A 1 118 ? -10.055 14.216 1.088 1.00 53.19 118 TYR A CA 1
ATOM 992 C C . TYR A 1 118 ? -11.505 14.411 0.615 1.00 53.19 118 TYR A C 1
ATOM 994 O O . TYR A 1 118 ? -12.451 14.280 1.392 1.00 53.19 118 TYR A O 1
ATOM 1002 N N . LEU A 1 119 ? -11.682 14.730 -0.670 1.00 51.25 119 LEU A N 1
ATOM 1003 C CA . LEU A 1 119 ? -12.975 14.914 -1.316 1.00 51.25 119 LEU A CA 1
ATOM 1004 C C . LEU A 1 119 ? -13.469 13.552 -1.824 1.00 51.25 119 LEU A C 1
ATOM 1006 O O . LEU A 1 119 ? -12.736 12.831 -2.492 1.00 51.25 119 LEU A O 1
ATOM 1010 N N . ARG A 1 120 ? -14.718 13.185 -1.502 1.00 64.94 120 ARG A N 1
ATOM 1011 C CA . ARG A 1 120 ? -15.324 11.862 -1.790 1.00 64.94 120 ARG A CA 1
ATOM 1012 C C . ARG A 1 120 ? -15.656 11.615 -3.273 1.00 64.94 120 ARG A C 1
ATOM 1014 O O . ARG A 1 120 ? -16.669 10.990 -3.586 1.00 64.94 120 ARG A O 1
ATOM 1021 N N . TRP A 1 121 ? -14.882 12.191 -4.176 1.00 68.94 121 TRP A N 1
ATOM 1022 C CA . TRP A 1 121 ? -15.160 12.252 -5.602 1.00 68.94 121 TRP A CA 1
ATOM 1023 C C . TRP A 1 121 ? -13.903 11.739 -6.296 1.00 68.94 121 TRP A C 1
ATOM 1025 O O . TRP A 1 121 ? -12.858 12.377 -6.227 1.00 68.94 121 TRP A O 1
ATOM 1035 N N . LEU A 1 122 ? -13.995 10.530 -6.848 1.00 77.81 122 LEU A N 1
ATOM 1036 C CA . LEU A 1 122 ? -12.975 9.961 -7.725 1.00 77.81 122 LEU A CA 1
ATOM 1037 C C . LEU A 1 122 ? -13.633 9.715 -9.074 1.00 77.81 122 LEU A C 1
ATOM 1039 O O . LEU A 1 122 ? -14.656 9.023 -9.147 1.00 77.81 122 LEU A O 1
ATOM 1043 N N . GLU A 1 123 ? -13.062 10.296 -10.114 1.00 82.62 123 GLU A N 1
ATOM 1044 C CA . GLU A 1 123 ? -13.509 10.147 -11.488 1.00 82.62 123 GLU A CA 1
ATOM 1045 C C . GLU A 1 123 ? -12.614 9.151 -12.211 1.00 82.62 123 GLU A C 1
ATOM 1047 O O . GLU A 1 123 ? -11.407 9.082 -11.995 1.00 82.62 123 GLU A O 1
ATOM 1052 N N . ARG A 1 124 ? -13.214 8.340 -13.081 1.00 86.69 124 ARG A N 1
ATOM 1053 C CA . ARG A 1 124 ? -12.495 7.384 -13.915 1.00 86.69 124 ARG A CA 1
ATOM 1054 C C . ARG A 1 124 ? -11.363 8.094 -14.651 1.00 86.69 124 ARG A C 1
ATOM 1056 O O . ARG A 1 124 ? -11.602 9.047 -15.385 1.00 86.69 124 ARG A O 1
ATOM 1063 N N . GLY A 1 125 ? -10.156 7.556 -14.519 1.00 87.81 125 GLY A N 1
ATOM 1064 C CA . GLY A 1 125 ? -8.955 8.145 -15.099 1.00 87.8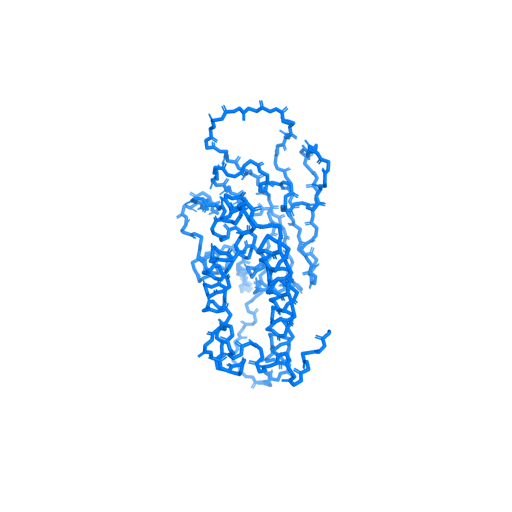1 125 GLY A CA 1
ATOM 1065 C C . GLY A 1 125 ? -8.164 9.035 -14.144 1.00 87.81 125 GLY A C 1
ATOM 1066 O O . GLY A 1 125 ? -7.036 9.377 -14.497 1.00 87.81 125 GLY A O 1
ATOM 1067 N N . ASP A 1 126 ? -8.679 9.350 -12.949 1.00 87.69 126 ASP A N 1
ATOM 1068 C CA . ASP A 1 126 ? -7.888 10.001 -11.902 1.00 87.69 126 ASP A CA 1
ATOM 1069 C C . ASP A 1 126 ? -6.643 9.173 -11.599 1.00 87.69 126 ASP A C 1
ATOM 1071 O O . ASP A 1 126 ? -6.705 7.944 -11.464 1.00 87.69 126 ASP A O 1
ATOM 1075 N N . LYS A 1 127 ? -5.508 9.866 -11.491 1.00 92.00 127 LYS A N 1
ATOM 1076 C CA . LYS A 1 127 ? -4.191 9.264 -11.302 1.00 92.00 127 LYS A CA 1
ATOM 1077 C C . LYS A 1 127 ? -3.582 9.690 -9.983 1.00 92.00 127 LYS A C 1
ATOM 1079 O O . LYS A 1 127 ? -3.688 10.845 -9.581 1.00 92.00 127 LYS A O 1
ATOM 1084 N N . PHE A 1 128 ? -2.867 8.769 -9.358 1.00 91.69 128 PHE A N 1
ATOM 1085 C CA . PHE A 1 128 ? -2.037 9.052 -8.200 1.00 91.69 128 PHE A CA 1
ATOM 1086 C C . PHE A 1 128 ? -0.645 8.466 -8.410 1.00 91.69 128 PHE A C 1
ATOM 1088 O O . PHE A 1 128 ? -0.501 7.279 -8.701 1.00 91.69 128 PHE A O 1
ATOM 1095 N N . GLN A 1 129 ? 0.380 9.303 -8.260 1.00 92.44 129 GLN A N 1
ATOM 1096 C CA . GLN A 1 129 ? 1.773 8.883 -8.366 1.00 92.44 129 GLN A CA 1
ATOM 1097 C C . GLN A 1 129 ? 2.237 8.274 -7.042 1.00 92.44 129 GLN A C 1
ATOM 1099 O O . GLN A 1 129 ? 2.132 8.898 -5.984 1.00 92.44 129 GLN A O 1
ATOM 1104 N N . ILE A 1 130 ? 2.789 7.064 -7.101 1.00 88.44 130 ILE A N 1
ATOM 1105 C CA . ILE A 1 130 ? 3.345 6.388 -5.932 1.00 88.44 130 ILE A CA 1
ATOM 1106 C C . ILE A 1 130 ? 4.593 7.164 -5.471 1.00 88.44 130 ILE A C 1
ATOM 1108 O O . ILE A 1 130 ? 5.519 7.365 -6.267 1.00 88.44 130 ILE A O 1
ATOM 1112 N N . PRO A 1 131 ? 4.657 7.608 -4.199 1.00 85.69 131 PRO A N 1
ATOM 1113 C CA . PRO A 1 131 ? 5.772 8.396 -3.688 1.00 85.69 131 PRO A CA 1
ATOM 1114 C C . PRO A 1 131 ? 7.127 7.741 -3.952 1.00 85.69 131 PRO A C 1
ATOM 1116 O O . PRO A 1 131 ? 7.274 6.530 -3.807 1.00 85.69 131 PRO A O 1
ATOM 1119 N N . LYS A 1 132 ? 8.132 8.564 -4.276 1.00 83.00 132 LYS A N 1
ATOM 1120 C CA . LYS A 1 132 ? 9.513 8.136 -4.580 1.00 83.00 132 LYS A CA 1
ATOM 1121 C C . LYS A 1 132 ? 9.659 7.285 -5.854 1.00 83.00 132 LYS A C 1
ATOM 1123 O O . LYS A 1 132 ? 10.726 6.730 -6.084 1.00 83.00 132 LYS A O 1
ATOM 1128 N N . THR A 1 133 ? 8.627 7.221 -6.694 1.00 87.94 133 THR A N 1
ATOM 1129 C CA . THR A 1 133 ? 8.652 6.551 -8.005 1.00 87.94 133 THR A CA 1
ATOM 1130 C C . THR A 1 133 ? 7.950 7.423 -9.050 1.00 87.94 133 THR A C 1
ATOM 1132 O O . THR A 1 133 ? 7.306 8.409 -8.694 1.00 87.94 133 THR A O 1
ATOM 1135 N N . LYS A 1 134 ? 8.057 7.077 -10.333 1.00 90.31 134 LYS A N 1
ATOM 1136 C CA . LYS A 1 134 ? 7.194 7.563 -11.424 1.00 90.31 134 LYS A CA 1
ATOM 1137 C C . LYS A 1 134 ? 6.002 6.633 -11.679 1.00 90.31 134 LYS A C 1
ATOM 1139 O O . LYS A 1 134 ? 5.187 6.928 -12.551 1.00 90.31 134 LYS A O 1
ATOM 1144 N N . ALA A 1 135 ? 5.888 5.540 -10.926 1.00 91.31 135 ALA A N 1
ATOM 1145 C CA . ALA A 1 135 ? 4.754 4.640 -11.003 1.00 91.31 135 ALA A CA 1
ATOM 1146 C C . ALA A 1 135 ? 3.460 5.357 -10.605 1.00 91.31 135 ALA A C 1
ATOM 1148 O O . ALA A 1 135 ? 3.445 6.224 -9.728 1.00 91.31 135 ALA A O 1
ATOM 1149 N N . GLN A 1 136 ? 2.362 4.972 -11.241 1.00 95.38 136 GLN A N 1
ATOM 1150 C CA . GLN A 1 136 ? 1.056 5.591 -11.054 1.00 95.38 136 GLN A CA 1
ATOM 1151 C C . GLN A 1 136 ? -0.020 4.525 -10.897 1.00 95.38 136 GLN A C 1
ATOM 1153 O O . GLN A 1 136 ? 0.029 3.479 -11.543 1.00 95.38 136 GLN A O 1
ATOM 1158 N N . ILE A 1 137 ? -1.012 4.816 -10.065 1.00 95.38 137 ILE A N 1
ATOM 1159 C CA . ILE A 1 137 ? -2.285 4.105 -10.066 1.00 95.38 137 ILE A CA 1
ATOM 1160 C C . ILE A 1 137 ? -3.349 4.979 -10.728 1.00 95.38 137 ILE A C 1
ATOM 1162 O O . ILE A 1 137 ? -3.384 6.186 -10.501 1.00 95.38 137 ILE A O 1
ATOM 1166 N N . THR A 1 138 ? -4.216 4.372 -11.529 1.00 92.94 138 THR A N 1
ATOM 1167 C CA . THR A 1 138 ? -5.319 5.038 -12.234 1.00 92.94 138 THR A CA 1
ATOM 1168 C C . THR A 1 138 ? -6.634 4.374 -11.846 1.00 92.94 138 THR A C 1
ATOM 1170 O O . THR A 1 138 ? -6.728 3.150 -11.914 1.00 92.94 138 THR A O 1
ATOM 1173 N N . ILE A 1 139 ? -7.651 5.132 -11.431 1.00 91.56 139 ILE A N 1
ATOM 1174 C CA . ILE A 1 139 ? -8.955 4.559 -11.055 1.00 91.56 139 ILE A CA 1
ATOM 1175 C C . ILE A 1 139 ? -9.757 4.165 -12.307 1.00 91.56 139 ILE A C 1
ATOM 1177 O O . ILE A 1 139 ? -9.866 4.927 -13.268 1.00 91.56 139 ILE A O 1
ATOM 1181 N N . ASP A 1 140 ? -10.335 2.963 -12.309 1.00 89.00 140 ASP A N 1
ATOM 1182 C CA . ASP A 1 140 ? -11.075 2.419 -13.462 1.00 89.00 140 ASP A CA 1
ATOM 1183 C C . ASP A 1 140 ? -12.556 2.845 -13.478 1.00 89.00 140 ASP A C 1
ATOM 1185 O O . ASP A 1 140 ? -13.257 2.645 -14.470 1.00 89.00 140 ASP A O 1
ATOM 1189 N N . GLN A 1 141 ? -13.071 3.430 -12.390 1.00 82.38 141 GLN A N 1
ATOM 1190 C CA . GLN A 1 141 ? -14.501 3.713 -12.223 1.00 82.38 141 GLN A CA 1
ATOM 1191 C C . GLN A 1 141 ? -14.762 5.017 -11.478 1.00 82.38 141 GLN A C 1
ATOM 1193 O O . GLN A 1 141 ? -13.972 5.440 -10.638 1.00 82.38 141 GLN A O 1
ATOM 1198 N N . ASN A 1 142 ? -15.924 5.611 -11.755 1.00 76.56 142 ASN A N 1
ATOM 1199 C CA . ASN A 1 142 ? -16.428 6.744 -10.990 1.00 76.56 142 ASN A CA 1
ATOM 1200 C C . ASN A 1 142 ? -16.916 6.260 -9.622 1.00 76.56 142 ASN A C 1
ATOM 1202 O O . ASN A 1 142 ? -17.739 5.345 -9.538 1.00 76.56 142 ASN A O 1
ATOM 1206 N N . HIS A 1 143 ? -16.477 6.924 -8.559 1.00 70.81 143 HIS A N 1
ATOM 1207 C CA . HIS A 1 143 ? -16.931 6.659 -7.202 1.00 70.81 143 HIS A CA 1
ATOM 1208 C C . HIS A 1 143 ? -17.500 7.932 -6.563 1.00 70.81 143 HIS A C 1
ATOM 1210 O O . HIS A 1 143 ? -16.763 8.842 -6.185 1.00 70.81 143 HIS A O 1
ATOM 1216 N N . GLN A 1 144 ? -18.823 7.947 -6.377 1.00 59.34 144 GLN A N 1
ATOM 1217 C CA . GLN A 1 144 ? -19.570 8.943 -5.602 1.00 59.34 144 GLN A CA 1
ATOM 1218 C C . GLN A 1 144 ? -20.280 8.213 -4.436 1.00 59.34 144 GLN A C 1
ATOM 1220 O O . GLN A 1 144 ? -20.935 7.193 -4.657 1.00 59.34 144 GLN A O 1
ATOM 1225 N N . GLY A 1 145 ? -20.108 8.656 -3.179 1.00 55.00 145 GLY A N 1
ATOM 1226 C CA . GLY A 1 145 ? -20.770 8.047 -1.994 1.00 55.00 145 GLY A CA 1
ATOM 1227 C C . GLY A 1 145 ? -22.312 8.103 -2.088 1.00 55.00 145 GLY A C 1
ATOM 1228 O O . GLY A 1 145 ? -22.838 8.877 -2.870 1.00 55.00 145 GLY A O 1
ATOM 1229 N N . ASN A 1 146 ? -23.165 7.357 -1.371 1.00 46.72 146 ASN A N 1
ATOM 1230 C CA . ASN A 1 146 ? -23.083 6.564 -0.143 1.00 46.72 146 ASN A CA 1
ATOM 1231 C C . ASN A 1 146 ? -23.921 5.271 -0.305 1.00 46.72 146 ASN A C 1
ATOM 1233 O O . ASN A 1 146 ? -25.122 5.282 -0.034 1.00 46.72 146 ASN A O 1
ATOM 1237 N N . ARG A 1 147 ? -23.333 4.129 -0.684 1.00 48.19 147 ARG A N 1
ATOM 1238 C CA . ARG A 1 147 ? -24.028 2.835 -0.517 1.00 48.19 147 ARG A CA 1
ATOM 1239 C C . ARG A 1 147 ? -23.633 2.196 0.815 1.00 48.19 147 ARG A C 1
ATOM 1241 O O . ARG A 1 147 ? -22.453 2.091 1.161 1.00 48.19 147 ARG A O 1
ATOM 1248 N N . VAL A 1 148 ? -24.631 1.863 1.632 1.00 41.88 148 VAL A N 1
ATOM 1249 C CA . VAL A 1 148 ? -24.469 1.199 2.933 1.00 41.88 148 VAL A CA 1
ATOM 1250 C C . VAL A 1 148 ? -24.514 -0.310 2.731 1.00 41.88 148 VAL A C 1
ATOM 1252 O O . VAL A 1 148 ? -25.432 -0.802 2.094 1.00 41.88 148 VAL A O 1
ATOM 1255 N N . GLY A 1 149 ? -23.506 -1.014 3.262 1.00 48.31 149 GLY A N 1
ATOM 1256 C CA . GLY A 1 149 ? -23.452 -2.475 3.308 1.00 48.31 149 GLY A CA 1
ATOM 1257 C C . GLY A 1 149 ? -23.227 -3.150 1.956 1.00 48.31 149 GLY A C 1
ATOM 1258 O O . GLY A 1 149 ? -24.167 -3.678 1.385 1.00 48.31 149 GLY A O 1
ATOM 1259 N N . PHE A 1 150 ? -21.988 -3.188 1.461 1.00 56.00 150 PHE A N 1
ATOM 1260 C CA . PHE A 1 150 ? -21.565 -4.198 0.485 1.00 56.00 150 PHE A CA 1
ATOM 1261 C C . PHE A 1 150 ? -20.040 -4.325 0.489 1.00 56.00 150 PHE A C 1
ATOM 1263 O O . PHE A 1 150 ? -19.338 -3.383 0.859 1.00 56.00 150 PHE A O 1
ATOM 1270 N N . VAL A 1 151 ? -19.542 -5.493 0.088 1.00 60.69 151 VAL A N 1
ATOM 1271 C CA . VAL A 1 151 ? -18.135 -5.674 -0.279 1.00 60.69 151 VAL A CA 1
ATOM 1272 C C . VAL A 1 151 ? -17.886 -4.840 -1.534 1.00 60.69 151 VAL A C 1
ATOM 1274 O O . VAL A 1 151 ? -18.498 -5.081 -2.573 1.00 60.69 151 VAL A O 1
ATOM 1277 N N . GLU A 1 152 ? -17.031 -3.830 -1.431 1.00 78.44 152 GLU A N 1
ATOM 1278 C CA . GLU A 1 152 ? -16.640 -2.989 -2.556 1.00 78.44 152 GLU A CA 1
ATOM 1279 C C . GLU A 1 152 ? -15.461 -3.644 -3.281 1.00 78.44 152 GLU A C 1
ATOM 1281 O O . GLU A 1 152 ? -14.549 -4.181 -2.653 1.00 78.44 152 GLU A O 1
ATOM 1286 N N . THR A 1 153 ? -15.491 -3.626 -4.613 1.00 88.00 153 THR A N 1
ATOM 1287 C CA . THR A 1 153 ? -14.333 -3.986 -5.437 1.00 88.00 153 THR A CA 1
ATOM 1288 C C . THR A 1 153 ? -13.805 -2.710 -6.072 1.00 88.00 153 THR A C 1
ATOM 1290 O O . THR A 1 153 ? -14.419 -2.183 -6.997 1.00 88.00 153 THR A O 1
ATOM 1293 N N . ILE A 1 154 ? -12.691 -2.199 -5.556 1.00 90.19 154 ILE A N 1
ATOM 1294 C CA . ILE A 1 154 ? -12.004 -1.032 -6.115 1.00 90.19 154 ILE A CA 1
ATOM 1295 C C . ILE A 1 154 ? -11.147 -1.533 -7.273 1.00 90.19 154 ILE A C 1
ATOM 1297 O O . ILE A 1 154 ? -10.314 -2.418 -7.079 1.00 90.19 154 ILE A O 1
ATOM 1301 N N . ARG A 1 155 ? -11.348 -0.990 -8.473 1.00 92.50 155 ARG A N 1
ATOM 1302 C CA . ARG A 1 155 ? -10.570 -1.357 -9.661 1.00 92.50 155 ARG A CA 1
ATOM 1303 C C . ARG A 1 155 ? -9.616 -0.232 -10.024 1.00 92.50 155 ARG A C 1
ATOM 1305 O O . ARG A 1 155 ? -10.050 0.903 -10.213 1.00 92.50 155 ARG A O 1
ATOM 1312 N N . ILE A 1 156 ? -8.333 -0.561 -10.115 1.00 94.69 156 ILE A N 1
ATOM 1313 C CA . ILE A 1 156 ? -7.271 0.365 -10.506 1.00 94.69 156 ILE A CA 1
ATOM 1314 C C . ILE A 1 156 ? -6.360 -0.278 -11.553 1.00 94.69 156 ILE A C 1
ATOM 1316 O O . ILE A 1 156 ? -6.245 -1.503 -11.618 1.00 94.69 156 ILE A O 1
ATOM 1320 N N . TYR A 1 157 ? -5.677 0.558 -12.326 1.00 96.19 157 TYR A N 1
ATOM 1321 C CA . TYR A 1 157 ? -4.550 0.167 -13.167 1.00 96.19 157 TYR A CA 1
ATOM 1322 C C . TYR A 1 157 ? -3.258 0.698 -12.565 1.00 96.19 157 TYR A C 1
ATOM 1324 O O . TYR A 1 157 ? -3.189 1.872 -12.217 1.00 96.19 157 TYR A O 1
ATOM 1332 N N . LEU A 1 158 ? -2.252 -0.158 -12.430 1.00 96.12 158 LEU A N 1
ATOM 1333 C CA . LEU A 1 158 ? -0.906 0.199 -12.004 1.00 96.12 158 LEU A CA 1
ATOM 1334 C C . LEU A 1 158 ? 0.006 0.276 -13.233 1.00 96.12 158 LEU A C 1
ATOM 1336 O O . LEU A 1 158 ? 0.209 -0.730 -13.911 1.00 96.12 158 LEU A O 1
ATOM 1340 N N . SER A 1 159 ? 0.603 1.440 -13.469 1.00 94.75 159 SER A N 1
ATOM 1341 C CA . SER A 1 159 ? 1.613 1.640 -14.510 1.00 94.75 159 SER A CA 1
ATOM 1342 C C . SER A 1 159 ? 2.971 1.944 -13.884 1.00 94.75 159 SER A C 1
ATOM 1344 O O . SER A 1 159 ? 3.049 2.752 -12.957 1.00 94.75 159 SER A O 1
ATOM 1346 N N . PHE A 1 160 ? 4.046 1.355 -14.402 1.00 94.06 160 PHE A N 1
ATOM 1347 C CA . PHE A 1 160 ? 5.423 1.647 -14.000 1.00 94.06 160 PHE A CA 1
ATOM 1348 C C . PHE A 1 160 ? 6.428 1.277 -15.092 1.00 94.06 160 PHE A C 1
ATOM 1350 O O . PHE A 1 160 ? 6.170 0.444 -15.962 1.00 94.06 160 PHE A O 1
ATOM 1357 N N . THR A 1 161 ? 7.594 1.905 -15.026 1.00 90.44 161 THR A N 1
ATOM 1358 C CA . THR A 1 161 ? 8.669 1.810 -16.014 1.00 90.44 161 THR A CA 1
ATOM 1359 C C . THR A 1 161 ? 9.885 1.075 -15.460 1.00 90.44 161 THR A C 1
ATOM 1361 O O . THR A 1 161 ? 9.980 0.806 -14.268 1.00 90.44 161 THR A O 1
ATOM 1364 N N . GLU A 1 162 ? 10.866 0.819 -16.326 1.00 87.44 162 GLU A N 1
ATOM 1365 C CA . GLU A 1 162 ? 12.144 0.189 -15.958 1.00 87.44 162 GLU A CA 1
ATOM 1366 C C . GLU A 1 162 ? 12.948 0.993 -14.925 1.00 87.44 162 GLU A C 1
ATOM 1368 O O . GLU A 1 162 ? 13.820 0.439 -14.264 1.00 87.44 162 GLU A O 1
ATOM 1373 N N . ALA A 1 163 ? 12.671 2.295 -14.801 1.00 86.31 163 ALA A N 1
ATOM 1374 C CA . ALA A 1 163 ? 13.318 3.171 -13.829 1.00 86.31 163 ALA A CA 1
ATOM 1375 C C . ALA A 1 163 ? 12.677 3.097 -12.433 1.00 86.31 163 ALA A C 1
ATOM 1377 O O . ALA A 1 163 ? 13.226 3.650 -11.480 1.00 86.31 163 ALA A O 1
ATOM 1378 N N . ASP A 1 164 ? 11.510 2.462 -12.309 1.00 86.56 164 ASP A N 1
ATOM 1379 C CA . ASP A 1 164 ? 10.772 2.372 -11.058 1.00 86.56 164 ASP A CA 1
ATOM 1380 C C . ASP A 1 164 ? 11.166 1.113 -10.282 1.00 86.56 164 ASP A C 1
ATOM 1382 O O . ASP A 1 164 ? 11.161 0.001 -10.811 1.00 86.56 164 ASP A O 1
ATOM 1386 N N . SER A 1 165 ? 11.470 1.269 -8.991 1.00 86.81 165 SER A N 1
ATOM 1387 C CA . SER A 1 165 ? 11.696 0.117 -8.115 1.00 86.81 165 SER A CA 1
ATOM 1388 C C . SER A 1 165 ? 10.371 -0.582 -7.822 1.00 86.81 165 SER A C 1
ATOM 1390 O O . SER A 1 165 ? 9.475 -0.008 -7.194 1.00 86.81 165 SER A O 1
ATOM 1392 N N . ILE A 1 166 ? 10.273 -1.854 -8.224 1.00 87.00 166 ILE A N 1
ATOM 1393 C CA . ILE A 1 166 ? 9.140 -2.715 -7.867 1.00 87.00 166 ILE A CA 1
ATOM 1394 C C . ILE A 1 166 ? 8.994 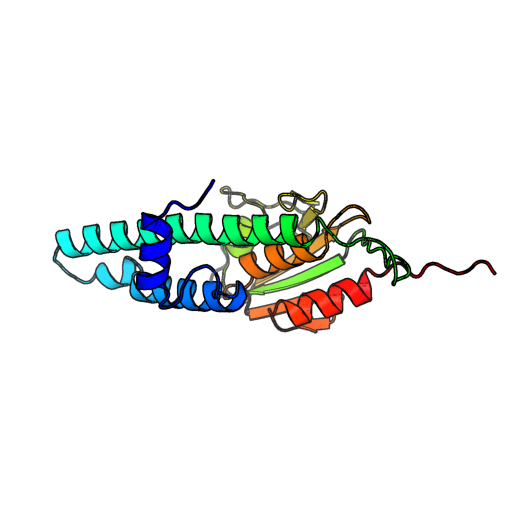-2.797 -6.353 1.00 87.00 166 ILE A C 1
ATOM 1396 O O . ILE A 1 166 ? 7.881 -2.783 -5.847 1.00 87.00 166 ILE A O 1
ATOM 1400 N N . GLU A 1 167 ? 10.093 -2.878 -5.619 1.00 84.81 167 GLU A N 1
ATOM 1401 C CA . GLU A 1 167 ? 10.099 -3.046 -4.171 1.00 84.81 167 GLU A CA 1
ATOM 1402 C C . GLU A 1 167 ? 9.383 -1.876 -3.489 1.00 84.81 167 GLU A C 1
ATOM 1404 O O . GLU A 1 167 ? 8.528 -2.109 -2.638 1.00 84.81 167 GLU A O 1
ATOM 1409 N N . ILE A 1 168 ? 9.644 -0.638 -3.930 1.00 85.12 168 ILE A N 1
ATOM 1410 C CA . ILE A 1 168 ? 8.956 0.562 -3.427 1.00 85.12 168 ILE A CA 1
ATOM 1411 C C . ILE A 1 168 ? 7.462 0.532 -3.782 1.00 85.12 168 ILE A C 1
ATOM 1413 O O . ILE A 1 168 ? 6.622 0.863 -2.945 1.00 85.12 168 ILE A O 1
ATOM 1417 N N . ILE A 1 169 ? 7.111 0.110 -5.002 1.00 90.62 169 ILE A N 1
ATOM 1418 C CA . ILE A 1 169 ? 5.709 -0.017 -5.438 1.00 90.62 169 ILE A CA 1
ATOM 1419 C C . ILE A 1 169 ? 4.964 -1.042 -4.574 1.00 90.62 169 ILE A C 1
ATOM 1421 O O . ILE A 1 169 ? 3.854 -0.778 -4.108 1.00 90.62 169 ILE A O 1
ATOM 1425 N N . ILE A 1 170 ? 5.570 -2.210 -4.353 1.00 90.38 170 ILE A N 1
ATOM 1426 C CA . ILE A 1 170 ? 4.994 -3.298 -3.561 1.00 90.38 170 ILE A CA 1
ATOM 1427 C C . ILE A 1 170 ? 4.840 -2.885 -2.104 1.00 90.38 170 ILE A C 1
ATOM 1429 O O . ILE A 1 170 ? 3.775 -3.112 -1.536 1.00 90.38 170 ILE A O 1
ATOM 1433 N N . ASP A 1 171 ? 5.869 -2.280 -1.513 1.00 85.00 171 ASP A N 1
ATOM 1434 C CA . ASP A 1 171 ? 5.838 -1.795 -0.133 1.00 85.00 171 ASP A CA 1
ATOM 1435 C C . ASP A 1 171 ? 4.716 -0.770 0.066 1.00 85.00 171 ASP A C 1
ATOM 1437 O O . ASP A 1 171 ? 3.891 -0.899 0.973 1.00 85.00 171 ASP A O 1
ATOM 1441 N N . TRP A 1 172 ? 4.591 0.183 -0.862 1.00 91.25 172 TRP A N 1
ATOM 1442 C CA . TRP A 1 172 ? 3.516 1.169 -0.826 1.00 91.25 172 TRP A CA 1
ATOM 1443 C C . TRP A 1 172 ? 2.126 0.529 -0.942 1.00 91.25 172 TRP A C 1
ATOM 1445 O O . TRP A 1 172 ? 1.235 0.840 -0.144 1.00 91.25 172 TRP A O 1
ATOM 1455 N N . LEU A 1 173 ? 1.926 -0.381 -1.905 1.00 91.69 173 LEU A N 1
ATOM 1456 C CA . LEU A 1 173 ? 0.652 -1.087 -2.074 1.00 91.69 173 LEU A CA 1
ATOM 1457 C C . LEU A 1 173 ? 0.314 -1.906 -0.828 1.00 91.69 173 LEU A C 1
ATOM 1459 O O . LEU A 1 173 ? -0.798 -1.819 -0.310 1.00 91.69 173 LEU A O 1
ATOM 1463 N N . TYR A 1 174 ? 1.271 -2.676 -0.319 1.00 90.31 174 TYR A N 1
ATOM 1464 C CA . TYR A 1 174 ? 1.081 -3.498 0.866 1.00 90.31 174 TYR A CA 1
ATOM 1465 C C . TYR A 1 174 ? 0.727 -2.642 2.089 1.00 90.31 174 TYR A C 1
ATOM 1467 O O . TYR A 1 174 ? -0.286 -2.907 2.739 1.00 90.31 174 TYR A O 1
ATOM 1475 N N . GLY A 1 175 ? 1.463 -1.557 2.346 1.00 86.25 175 GLY A N 1
ATOM 1476 C CA . GLY A 1 175 ? 1.202 -0.652 3.469 1.00 86.25 175 GLY A CA 1
ATOM 1477 C C . GLY A 1 175 ? -0.178 0.019 3.419 1.00 86.25 175 GLY A C 1
ATOM 1478 O O . GLY A 1 175 ? -0.768 0.317 4.459 1.00 86.25 175 GLY A O 1
ATOM 1479 N N . ARG A 1 176 ? -0.742 0.227 2.220 1.00 88.62 176 ARG A N 1
ATOM 1480 C CA . ARG A 1 176 ? -2.099 0.775 2.051 1.00 88.62 176 ARG A CA 1
ATOM 1481 C C . ARG A 1 176 ? -3.200 -0.276 2.168 1.00 88.62 176 ARG A C 1
ATOM 1483 O O . ARG A 1 176 ? -4.292 0.053 2.632 1.00 88.62 176 ARG A O 1
ATOM 1490 N N . LEU A 1 177 ? -2.939 -1.509 1.744 1.00 90.94 177 LEU A N 1
ATOM 1491 C CA . LEU A 1 177 ? -3.953 -2.561 1.634 1.00 90.94 177 LEU A CA 1
ATOM 1492 C C . LEU A 1 177 ? -4.002 -3.489 2.849 1.00 90.94 177 LEU A C 1
ATOM 1494 O O . LEU A 1 177 ? -5.071 -4.018 3.168 1.00 90.94 177 LEU A O 1
ATOM 1498 N N . SER A 1 178 ? -2.879 -3.695 3.535 1.00 87.88 178 SER A N 1
ATOM 1499 C CA . SER A 1 178 ? -2.777 -4.642 4.644 1.00 87.88 178 SER A CA 1
ATOM 1500 C C . SER A 1 178 ? -3.765 -4.300 5.762 1.00 87.88 178 SER A C 1
ATOM 1502 O O . SER A 1 178 ? -3.856 -3.168 6.238 1.00 87.88 178 SER A O 1
ATOM 1504 N N . GLY A 1 179 ? -4.579 -5.287 6.148 1.00 83.25 179 GLY A N 1
ATOM 1505 C CA . GLY A 1 179 ? -5.643 -5.128 7.143 1.00 83.25 179 GLY A CA 1
ATOM 1506 C C . GLY A 1 179 ? -6.838 -4.269 6.710 1.00 83.25 179 GLY A C 1
ATOM 1507 O O . GLY A 1 179 ? -7.761 -4.116 7.505 1.00 83.25 179 GLY A O 1
ATOM 1508 N N . GLN A 1 180 ? -6.840 -3.728 5.488 1.00 86.62 180 GLN A N 1
ATOM 1509 C CA . GLN A 1 180 ? -7.945 -2.942 4.930 1.00 86.62 180 GLN A CA 1
ATOM 1510 C C . GLN A 1 180 ? -8.626 -3.649 3.756 1.00 86.62 180 GLN A C 1
ATOM 1512 O O . GLN A 1 180 ? -9.821 -3.456 3.558 1.00 86.62 180 GLN A O 1
ATOM 1517 N N . ALA A 1 181 ? -7.905 -4.466 2.991 1.00 88.81 181 ALA A N 1
ATOM 1518 C CA . ALA A 1 181 ? -8.456 -5.284 1.918 1.00 88.81 181 ALA A CA 1
ATOM 1519 C C . ALA A 1 181 ? -8.622 -6.745 2.363 1.00 88.81 181 ALA A C 1
ATOM 1521 O O . ALA A 1 181 ? -7.744 -7.320 3.002 1.00 88.81 181 ALA A O 1
ATOM 1522 N N . ASP A 1 182 ? -9.758 -7.338 2.001 1.00 85.31 182 ASP A N 1
ATOM 1523 C CA . ASP A 1 182 ? -10.090 -8.739 2.259 1.00 85.31 182 ASP A CA 1
ATOM 1524 C C . ASP A 1 182 ? -9.450 -9.670 1.213 1.00 85.31 182 ASP A C 1
ATOM 1526 O O . ASP A 1 182 ? -9.127 -10.822 1.504 1.00 85.31 182 ASP A O 1
ATOM 1530 N N . ALA A 1 183 ? -9.287 -9.195 -0.026 1.00 86.62 183 ALA A N 1
ATOM 1531 C CA . ALA A 1 183 ? -8.593 -9.922 -1.085 1.00 86.62 183 ALA A CA 1
ATOM 1532 C C . ALA A 1 183 ? -8.030 -8.977 -2.148 1.00 86.62 183 ALA A C 1
ATOM 1534 O O . ALA A 1 183 ? -8.556 -7.886 -2.376 1.00 86.62 183 ALA A O 1
ATOM 1535 N N . LEU A 1 184 ? -6.996 -9.451 -2.840 1.00 93.31 184 LEU A N 1
ATOM 1536 C CA . LEU A 1 184 ? -6.389 -8.772 -3.974 1.00 93.31 184 LEU A CA 1
ATOM 1537 C C . LEU A 1 184 ? -6.508 -9.658 -5.213 1.00 93.31 184 LEU A C 1
ATOM 1539 O O . LEU A 1 184 ? -6.298 -10.865 -5.136 1.00 93.31 184 LEU A O 1
ATOM 1543 N N . ILE A 1 185 ? -6.852 -9.084 -6.358 1.00 93.19 185 ILE A N 1
ATOM 1544 C CA . ILE A 1 185 ? -6.850 -9.775 -7.647 1.00 93.19 185 ILE A CA 1
ATOM 1545 C C . ILE A 1 185 ? -5.932 -8.981 -8.566 1.00 93.19 185 ILE A C 1
ATOM 1547 O O . ILE A 1 185 ? -6.215 -7.825 -8.856 1.00 93.19 185 ILE A O 1
ATOM 1551 N N . ILE A 1 186 ? -4.835 -9.585 -9.013 1.00 93.06 186 ILE A N 1
ATOM 1552 C CA . ILE A 1 186 ? -3.875 -8.945 -9.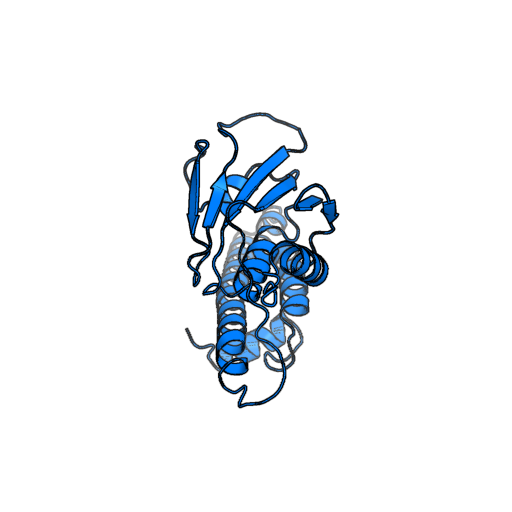919 1.00 93.06 186 ILE A CA 1
ATOM 1553 C C . ILE A 1 186 ? -3.879 -9.723 -11.226 1.00 93.06 186 ILE A C 1
ATOM 1555 O O . ILE A 1 186 ? -3.588 -10.925 -11.229 1.00 93.06 186 ILE A O 1
ATOM 1559 N N . GLU A 1 187 ? -4.200 -9.058 -12.337 1.00 91.44 187 GLU A N 1
ATOM 1560 C CA . GLU A 1 187 ? -4.260 -9.692 -13.662 1.00 91.44 187 GLU A CA 1
ATOM 1561 C C . GLU A 1 187 ? -5.137 -10.963 -13.656 1.00 91.44 187 GLU A C 1
ATOM 1563 O O . GLU A 1 187 ? -4.733 -12.036 -14.109 1.00 91.44 187 GLU A O 1
ATOM 1568 N N . GLY A 1 188 ? -6.319 -10.866 -13.032 1.00 88.88 188 GLY A N 1
ATOM 1569 C CA . GLY A 1 188 ? -7.296 -11.956 -12.916 1.00 88.88 188 GLY A CA 1
ATOM 1570 C C . GLY A 1 188 ? -6.960 -13.047 -11.890 1.00 88.88 188 GLY A C 1
ATOM 1571 O O . GLY A 1 188 ? -7.804 -13.901 -11.618 1.00 88.88 188 GLY A O 1
ATOM 1572 N N . LYS A 1 189 ? -5.772 -13.028 -11.270 1.00 91.38 189 LYS A N 1
ATOM 1573 C CA . LYS A 1 189 ? -5.385 -14.005 -10.243 1.00 91.38 189 LYS A CA 1
ATOM 1574 C C . LYS A 1 189 ? -5.655 -13.463 -8.846 1.00 91.38 189 LYS A C 1
ATOM 1576 O O . LYS A 1 189 ? -5.089 -12.446 -8.454 1.00 91.38 189 LYS A O 1
ATOM 1581 N N . ARG A 1 190 ? -6.475 -14.179 -8.073 1.00 91.44 190 ARG A N 1
ATOM 1582 C CA . ARG A 1 190 ? -6.704 -13.883 -6.654 1.00 91.44 190 ARG A CA 1
ATOM 1583 C C . ARG A 1 190 ? -5.472 -14.249 -5.826 1.00 91.44 190 ARG A C 1
ATOM 1585 O O . ARG A 1 190 ? -4.963 -15.363 -5.929 1.00 91.44 190 ARG A O 1
ATOM 1592 N N . LEU A 1 191 ? -5.022 -13.312 -5.005 1.00 88.31 191 LEU A N 1
ATOM 1593 C CA . LEU A 1 191 ? -3.849 -13.397 -4.145 1.00 88.31 191 LEU A CA 1
ATOM 1594 C C . LEU A 1 191 ? -4.216 -12.940 -2.722 1.00 88.31 191 LEU A C 1
ATOM 1596 O O . LEU A 1 191 ? -5.108 -12.097 -2.554 1.00 88.31 191 LEU A O 1
ATOM 1600 N N . PRO A 1 192 ? -3.543 -13.472 -1.688 1.00 83.75 192 PRO A N 1
ATOM 1601 C CA . PRO A 1 192 ? -3.580 -12.861 -0.367 1.00 83.75 192 PRO A CA 1
ATOM 1602 C C . PRO A 1 192 ? -2.922 -11.473 -0.407 1.00 83.75 192 PRO A C 1
ATOM 1604 O O . PRO A 1 192 ? -2.044 -11.215 -1.234 1.00 83.75 192 PRO A O 1
ATOM 1607 N N . VAL A 1 193 ? -3.334 -10.586 0.502 1.00 87.06 193 VAL A N 1
ATOM 1608 C CA . VAL A 1 193 ? -2.655 -9.300 0.731 1.00 87.06 193 VAL A CA 1
ATOM 1609 C C . VAL A 1 193 ? -1.387 -9.582 1.538 1.00 87.06 193 VAL A C 1
ATOM 1611 O O . VAL A 1 193 ? -1.362 -9.439 2.756 1.00 87.06 193 VAL A O 1
ATOM 1614 N N . ASP A 1 194 ? -0.367 -10.068 0.840 1.00 86.81 194 ASP A N 1
ATOM 1615 C CA . ASP A 1 194 ? 0.925 -10.473 1.382 1.00 86.81 194 ASP A CA 1
ATOM 1616 C C . ASP A 1 194 ? 2.047 -9.935 0.490 1.00 86.81 194 ASP A C 1
ATOM 1618 O O . ASP A 1 194 ? 1.978 -10.028 -0.740 1.00 86.81 194 ASP A O 1
ATOM 1622 N N . GLN A 1 195 ? 3.085 -9.376 1.110 1.00 81.12 195 GLN A N 1
ATOM 1623 C CA . GLN A 1 195 ? 4.149 -8.674 0.400 1.00 81.12 195 GLN A CA 1
ATOM 1624 C C . GLN A 1 195 ? 4.918 -9.600 -0.554 1.00 81.12 195 GLN A C 1
ATOM 1626 O O . GLN A 1 195 ? 5.205 -9.214 -1.690 1.00 81.12 195 GLN A O 1
ATOM 1631 N N . GLN A 1 196 ? 5.209 -10.838 -0.137 1.00 80.81 196 GLN A N 1
ATOM 1632 C CA . GLN A 1 196 ? 5.944 -11.801 -0.959 1.00 80.81 196 GLN A CA 1
ATOM 1633 C C . GLN A 1 196 ? 5.087 -12.305 -2.121 1.00 80.81 196 GLN A C 1
ATOM 1635 O O . GLN A 1 196 ? 5.557 -12.340 -3.261 1.00 80.81 196 GLN A O 1
ATOM 1640 N N . ALA A 1 197 ? 3.822 -12.646 -1.860 1.00 82.25 197 ALA A N 1
ATOM 1641 C CA . ALA A 1 197 ? 2.887 -13.098 -2.885 1.00 82.25 197 ALA A CA 1
ATOM 1642 C C . ALA A 1 197 ? 2.640 -12.018 -3.953 1.00 82.25 197 ALA A C 1
ATOM 1644 O O . ALA A 1 197 ? 2.637 -12.317 -5.152 1.00 82.25 197 ALA A O 1
ATOM 1645 N N . MET A 1 198 ? 2.481 -10.761 -3.527 1.00 87.81 198 MET A N 1
ATOM 1646 C CA . MET A 1 198 ? 2.338 -9.608 -4.418 1.00 87.81 198 MET A CA 1
ATOM 1647 C C . MET A 1 198 ? 3.599 -9.393 -5.257 1.00 87.81 198 MET A C 1
ATOM 1649 O O . MET A 1 198 ? 3.504 -9.312 -6.482 1.00 87.81 198 MET A O 1
ATOM 1653 N N . ALA A 1 199 ? 4.777 -9.359 -4.624 1.00 88.50 199 ALA A N 1
ATOM 1654 C CA . ALA A 1 199 ? 6.048 -9.166 -5.318 1.00 88.50 199 ALA A CA 1
ATOM 1655 C C . ALA A 1 199 ? 6.307 -10.264 -6.354 1.00 88.50 199 ALA A C 1
ATOM 1657 O O . ALA A 1 199 ? 6.659 -9.965 -7.495 1.00 88.50 199 ALA A O 1
ATOM 1658 N N . ALA A 1 200 ? 6.108 -11.531 -5.981 1.00 84.69 200 ALA A N 1
ATOM 1659 C CA . ALA A 1 200 ? 6.324 -12.665 -6.872 1.00 84.69 200 ALA A CA 1
ATOM 1660 C C . ALA A 1 200 ? 5.439 -12.573 -8.123 1.00 84.69 200 ALA A C 1
ATOM 1662 O O . ALA A 1 200 ? 5.929 -12.730 -9.243 1.00 84.69 200 ALA A O 1
ATOM 1663 N N . HIS A 1 201 ? 4.151 -12.270 -7.948 1.00 89.12 201 HIS A N 1
ATOM 1664 C CA . HIS A 1 201 ? 3.209 -12.202 -9.064 1.00 89.12 201 HIS A CA 1
ATOM 1665 C C . HIS A 1 201 ? 3.418 -10.965 -9.943 1.00 89.12 201 HIS A C 1
ATOM 1667 O O . HIS A 1 201 ? 3.417 -11.083 -11.168 1.00 89.12 201 HIS A O 1
ATOM 1673 N N . ILE A 1 202 ? 3.656 -9.792 -9.349 1.00 90.88 202 ILE A N 1
ATOM 1674 C CA . ILE A 1 202 ? 3.918 -8.556 -10.103 1.00 90.88 202 ILE A CA 1
ATOM 1675 C C . ILE A 1 202 ? 5.213 -8.685 -10.907 1.00 90.88 202 ILE A C 1
ATOM 1677 O O . ILE A 1 202 ? 5.208 -8.395 -12.101 1.00 90.88 202 ILE A O 1
ATOM 1681 N N . ARG A 1 203 ? 6.294 -9.209 -10.313 1.00 90.75 203 ARG A N 1
ATOM 1682 C CA . ARG A 1 203 ? 7.545 -9.482 -11.042 1.00 90.75 203 ARG A CA 1
ATOM 1683 C C . ARG A 1 203 ? 7.329 -10.475 -12.176 1.00 90.75 203 ARG A C 1
ATOM 1685 O O . ARG A 1 203 ? 7.808 -10.242 -13.279 1.00 90.75 203 ARG A O 1
ATOM 1692 N N . GLN A 1 204 ? 6.586 -11.556 -11.934 1.00 88.56 204 GLN A N 1
ATOM 1693 C CA . GLN A 1 204 ? 6.276 -12.538 -12.973 1.00 88.56 204 GLN A CA 1
ATOM 1694 C C . GLN A 1 204 ? 5.559 -11.895 -14.169 1.00 88.56 204 GLN A C 1
ATOM 1696 O O . GLN A 1 204 ? 5.856 -12.239 -15.310 1.00 88.56 204 GLN A O 1
ATOM 1701 N N . LYS A 1 205 ? 4.623 -10.975 -13.914 1.00 89.94 205 LYS A N 1
ATOM 1702 C CA . LYS A 1 205 ? 3.818 -10.313 -14.949 1.00 89.94 205 LYS A CA 1
ATOM 1703 C C . LYS A 1 205 ? 4.535 -9.167 -15.655 1.00 89.94 205 LYS A C 1
ATOM 1705 O O . LYS A 1 205 ? 4.313 -8.974 -16.842 1.00 89.94 205 LYS A O 1
ATOM 1710 N N . ALA A 1 206 ? 5.368 -8.424 -14.938 1.00 88.25 206 ALA A N 1
ATOM 1711 C CA . ALA A 1 206 ? 6.036 -7.232 -15.448 1.00 88.25 206 ALA A CA 1
ATOM 1712 C C . ALA A 1 206 ? 7.437 -7.488 -15.995 1.00 88.25 206 ALA A C 1
ATOM 1714 O O . ALA A 1 206 ? 8.080 -6.559 -16.478 1.00 88.25 206 ALA A O 1
ATOM 1715 N N . ARG A 1 207 ? 7.941 -8.722 -15.892 1.00 84.88 207 ARG A N 1
ATOM 1716 C CA . ARG A 1 207 ? 9.255 -9.087 -16.413 1.00 84.88 207 ARG A CA 1
ATOM 1717 C C . ARG A 1 207 ? 9.292 -8.846 -17.918 1.00 84.88 207 ARG A C 1
ATOM 1719 O O . ARG A 1 207 ? 8.610 -9.533 -18.676 1.00 84.88 207 ARG A O 1
ATOM 1726 N N . LEU A 1 208 ? 10.148 -7.924 -18.347 1.00 76.38 208 LEU A N 1
ATOM 1727 C CA . LEU A 1 208 ? 10.503 -7.797 -19.750 1.00 76.38 208 LEU A CA 1
ATOM 1728 C C . LEU A 1 208 ? 11.326 -9.034 -20.116 1.00 76.38 208 LEU A C 1
ATOM 1730 O O . LEU A 1 208 ? 12.440 -9.228 -19.625 1.00 76.38 208 LEU A O 1
ATOM 1734 N N . GLN A 1 209 ? 10.766 -9.913 -20.946 1.00 55.47 209 GLN A N 1
ATOM 1735 C CA . GLN A 1 209 ? 11.596 -10.870 -21.663 1.00 55.47 209 GLN A CA 1
ATOM 1736 C C . GLN A 1 209 ? 12.411 -10.049 -22.657 1.00 55.47 209 GLN A C 1
ATOM 1738 O O . GLN A 1 209 ? 11.861 -9.516 -23.621 1.00 55.47 209 GLN A O 1
ATOM 1743 N N . LEU A 1 210 ? 13.715 -9.918 -22.411 1.00 47.06 210 LEU A N 1
ATOM 1744 C CA . LEU A 1 210 ? 14.650 -9.589 -23.475 1.00 47.06 210 LEU A CA 1
ATOM 1745 C C . LEU A 1 210 ? 14.463 -10.691 -24.523 1.00 47.06 210 LEU A C 1
ATOM 1747 O O . LEU A 1 210 ? 14.911 -11.817 -24.319 1.00 47.06 210 LEU A O 1
ATOM 1751 N N . ARG A 1 211 ? 13.719 -10.409 -25.600 1.00 38.25 211 ARG A N 1
ATOM 1752 C CA . ARG A 1 211 ? 13.807 -11.229 -26.806 1.00 38.25 211 ARG A CA 1
ATOM 1753 C C . ARG A 1 211 ? 15.282 -11.197 -27.190 1.00 38.25 211 ARG A C 1
ATOM 1755 O O . ARG A 1 211 ? 15.791 -10.137 -27.550 1.00 38.25 211 ARG A O 1
ATOM 1762 N N . GLY A 1 212 ? 15.968 -12.328 -27.038 1.00 33.41 212 GLY A N 1
ATOM 1763 C CA . GLY A 1 212 ? 17.226 -12.537 -27.739 1.00 33.41 212 GLY A CA 1
ATOM 1764 C C . GLY A 1 212 ? 16.977 -12.298 -29.232 1.00 33.41 212 GLY A C 1
ATOM 1765 O O . GLY A 1 212 ? 15.862 -12.572 -29.691 1.00 33.41 212 GLY A O 1
ATOM 1766 N N . PRO A 1 213 ? 17.938 -11.718 -29.965 1.00 36.59 213 PRO A N 1
ATOM 1767 C CA . PRO A 1 213 ? 17.773 -11.518 -31.398 1.00 36.59 213 PRO A CA 1
ATOM 1768 C C . PRO A 1 213 ? 17.498 -12.878 -32.060 1.00 36.59 213 PRO A C 1
ATOM 1770 O O . PRO A 1 213 ? 18.200 -13.846 -31.764 1.00 36.59 213 PRO A O 1
ATOM 1773 N N . GLU A 1 214 ? 16.447 -12.944 -32.883 1.00 36.38 214 GLU A N 1
ATOM 1774 C CA . GLU A 1 214 ? 16.267 -14.015 -33.876 1.00 36.38 214 GLU A CA 1
ATOM 1775 C C . GLU A 1 214 ? 17.328 -13.900 -34.976 1.00 36.38 214 GLU A C 1
ATOM 1777 O O . GLU A 1 214 ? 17.681 -12.750 -35.336 1.00 36.38 214 GLU A O 1
#

Sequence (214 aa):
MDINKEEIEEVRELFGKELKNLDPTEFDQLHKALQQKYHPDKFERFDDETVREMAKDKFQRIEKLAEKVRSHFGQKAVSAYGDQSDLEKEAVRYRFDDMKIEIVTKNKDLKYKLFGTYLRWLERGDKFQIPKTKAQITIDQNHQGNRVGFVETIRIYLSFTEADSIEIIIDWLYGRLSGQADALIIEGKRLPVDQQAMAAHIRQKARLQLRGPE

Foldseek 3Di:
DAQDPVLQVVCCVQLVDGLVPDDPVSLVVSLVVSCVVLPLVVVVPPPDPVSSVVSVVSNVVSVVSSVNSVVVVVVCVVVVVVDDDDDDDPPFFFWDAWWKKKFWFPDPCLVCVLQVHPDQWDAFQRWHAQPPFNKIKTWHHTGDDDDPDDGDITIITIGHGSRGDPLSVLVSQLVSRPPGTPWMAIPNRIDRSDSVRVSVVSSVVGGDDPPDDD

pLDDT: mean 77.4, std 15.55, range [33.41, 96.19]

Radius of gyration: 20.0 Å; chains: 1; bounding box: 54×29×67 Å